Protein 3GBZ (pdb70)

InterPro domains:
  IPR000719 Protein kinase domain [PF00069] (15-301)
  IPR000719 Protein kinase domain [PS50011] (15-301)
  IPR000719 Protein kinase domain [SM00220] (15-301)
  IPR008271 Serine/threonine-protein kinase, active site [PS00108] (132-144)
  IPR011009 Protein kinase-like domain superfamily [SSF56112] (10-303)
  IPR017441 Protein kinase, ATP binding site [PS00107] (21-44)
  IPR050108 Cyclin-dependent kinase [PTHR24056] (12-302)

B-factor: mean 31.77, std 9.49, range [15.9, 64.58]

Nearest PDB structures (foldseek):
  3gbz-assembly1_A  TM=1.004E+00  e=2.539E-56  Giardia lamblia ATCC 50803
  3gc0-assembly1_A  TM=9.975E-01  e=7.880E-52  Giardia lamblia ATCC 50803
  5ano-assembly1_A  TM=9.482E-01  e=3.988E-33  Homo sapiens
  1aq1-assembly1_A  TM=9.402E-01  e=3.466E-31  Homo sapiens
  3rak-assembly1_A  TM=9.341E-01  e=4.345E-31  Homo sapiens

Radius of gyration: 19.3 Å; Cα contacts (8 Å, |Δi|>4): 495; chains: 1; bounding box: 57×42×42 Å

Secondary structure (DSSP, 8-state):
-GGGEEEEEEEEE-SSSEEEEEEETTTTEEEEEEE------HHHHHHGGG---TTB--EEEEEEETTEEEEEEE--SEEHHHHHHH-TT--HHHHHHHHHHHHHHHHHHHHTT---S---GGGEEEE--PEEEE--TTHHHHH---TT--HHHHTT-----THHHHHHHHHHHHHHHHSS-SS--SSHHHHHHHHHHHH----TTTSTTGGGSTT--TT--------HHHHHGGGS-HHHHHHHHHHT-SSGGGSPPHHHHHTSGGGSSS-S--

Organism: Giardia intestinalis (strain ATCC 50803 / WB clone C6) (NCBI:txid184922)

Solvent-accessible surface area: 13041 Å² total; per-residue (Å²): 94,44,138,81,14,143,55,78,62,107,90,29,122,38,89,32,6,13,27,41,64,1,53,2,68,104,72,77,103,49,1,10,2,38,56,3,128,94,105,159,79,84,174,43,0,31,72,20,90,115,9,102,46,111,0,4,11,42,4,66,25,29,8,58,46,76,113,114,4,25,0,0,9,42,64,10,73,41,27,2,43,106,29,30,125,159,46,94,137,23,55,81,107,25,8,8,0,0,0,38,1,0,0,31,0,0,36,30,0,26,77,137,90,14,29,2,56,34,1,52,14,63,12,0,35,3,22,174,92,28,25,0,22,0,3,18,10,6,0,22,182,27,41,87,88,45,88,19,43,0,0,5,19,5,0,26,23,98,135,60,28,58,11,0,1,2,0,3,0,0,2,0,0,0,35,3,14,50,98,67,22,14,1,53,6,128,52,92,76,32,0,2,63,61,0,0,75,10,42,5,32,3,73,68,116,74,11,82,40,0,64,87,35,98,77,42,103,96,96,7,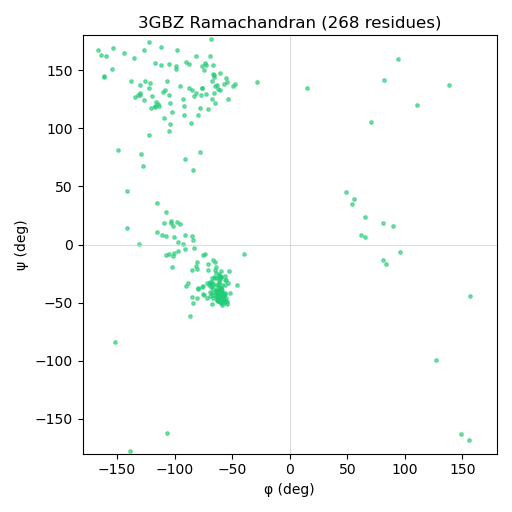58,158,55,231,22,71,70,9,153,178,35,2,21,109,72,14,81,126,54,0,27,82,0,0,64,25,0,4,63,21,6,20,128,90,13,28,49,2,117,77,0,30,112,18,71,4,17,73,94,134,55,19,44,91

Structure (mmCIF, N/CA/C/O backbone):
data_3GBZ
#
_entry.id   3GBZ
#
_cell.length_a   52.720
_cell.length_b   73.050
_cell.length_c   75.010
_cell.angle_alpha   90.00
_cell.angle_beta   90.00
_cell.angle_gamma   90.00
#
_symmetry.space_group_name_H-M   'P 21 21 21'
#
loop_
_entity.id
_entity.type
_entity.pdbx_description
1 polymer 'Kinase, CMGC CDK'
2 water water
#
loop_
_atom_site.group_PDB
_atom_site.id
_atom_site.type_symbol
_atom_site.label_atom_id
_atom_site.label_alt_id
_atom_site.label_comp_id
_atom_site.label_asym_id
_atom_site.label_entity_id
_atom_site.label_seq_id
_atom_site.pdbx_PDB_ins_code
_atom_site.Cartn_x
_atom_site.Cartn_y
_atom_site.Cartn_z
_atom_site.occupancy
_atom_site.B_iso_or_equiv
_atom_site.auth_seq_id
_atom_site.auth_comp_id
_atom_site.auth_asym_id
_atom_site.auth_atom_id
_atom_site.pdbx_PDB_model_num
ATOM 1 N N . SER A 1 32 ? 13.611 -10.549 -12.058 1.00 57.40 11 SER A N 1
ATOM 2 C CA . SER A 1 32 ? 14.495 -9.628 -12.838 1.00 57.25 11 SER A CA 1
ATOM 3 C C . SER A 1 32 ? 15.149 -8.516 -11.996 1.00 57.39 11 SER A C 1
ATOM 4 O O . SER A 1 32 ? 16.214 -8.006 -12.388 1.00 58.41 11 SER A O 1
ATOM 7 N N . ILE A 1 33 ? 14.565 -8.187 -10.833 1.00 56.69 12 ILE A N 1
ATOM 8 C CA . ILE A 1 33 ? 14.588 -6.802 -10.261 1.00 56.00 12 ILE A CA 1
ATOM 9 C C . ILE A 1 33 ? 15.886 -5.932 -10.367 1.00 54.92 12 ILE A C 1
ATOM 10 O O . ILE A 1 33 ? 15.842 -4.728 -10.090 1.00 54.30 12 ILE A O 1
ATOM 15 N N . ASP A 1 34 ? 16.998 -6.528 -10.823 1.00 53.50 13 ASP A N 1
ATOM 16 C CA . ASP A 1 34 ? 18.281 -5.827 -11.089 1.00 51.76 13 ASP A CA 1
ATOM 17 C C . ASP A 1 34 ? 18.333 -5.149 -12.495 1.00 49.85 13 ASP A C 1
ATOM 18 O O . ASP A 1 34 ? 19.351 -4.580 -12.948 1.00 49.88 13 ASP A O 1
ATOM 23 N N . ARG A 1 35 ? 17.196 -5.235 -13.175 1.00 46.82 14 ARG A N 1
ATOM 24 C CA . ARG A 1 35 ? 16.878 -4.493 -14.379 1.00 43.34 14 ARG A CA 1
ATOM 25 C C . ARG A 1 35 ? 16.423 -3.055 -14.072 1.00 40.67 14 ARG A C 1
ATOM 26 O O . ARG A 1 35 ? 16.370 -2.187 -14.968 1.00 40.07 14 ARG A O 1
ATOM 34 N N . TYR A 1 36 ? 16.092 -2.804 -12.803 1.00 37.38 15 TYR A N 1
ATOM 35 C CA . TYR A 1 36 ? 15.554 -1.525 -12.379 1.00 35.43 15 TYR A CA 1
ATOM 36 C C . TYR A 1 36 ? 16.560 -0.738 -11.549 1.00 34.32 15 TYR A C 1
ATOM 37 O O . TYR A 1 36 ? 17.107 -1.246 -10.601 1.00 34.97 15 TYR A O 1
ATOM 46 N N A ARG A 1 37 ? 16.793 0.500 -11.962 0.50 33.56 16 ARG A N 1
ATOM 47 N N B ARG A 1 37 ? 16.771 0.510 -11.897 0.50 33.52 16 ARG A N 1
ATOM 48 C CA A ARG A 1 37 ? 17.764 1.402 -11.348 0.50 33.38 16 ARG A CA 1
ATOM 49 C CA B ARG A 1 37 ? 17.746 1.318 -11.202 0.50 33.35 16 ARG A CA 1
ATOM 50 C C A ARG A 1 37 ? 17.081 2.635 -10.805 0.50 32.85 16 ARG A C 1
ATOM 51 C C B ARG A 1 37 ? 17.127 2.667 -10.882 0.50 32.81 16 ARG A C 1
ATOM 52 O O A ARG A 1 37 ? 15.873 2.837 -11.005 0.50 31.95 16 ARG A O 1
ATOM 53 O O B ARG A 1 37 ? 15.984 2.953 -11.272 0.50 31.97 16 ARG A O 1
ATOM 68 N N . ARG A 1 38 ? 17.875 3.473 -10.138 1.00 32.28 17 ARG A N 1
ATOM 69 C CA . ARG A 1 38 ? 17.441 4.739 -9.658 1.00 31.33 17 ARG A CA 1
ATOM 70 C C . ARG A 1 38 ? 16.106 4.581 -8.899 1.00 32.06 17 ARG A C 1
ATOM 71 O O . ARG A 1 38 ? 15.178 5.381 -9.085 1.00 31.73 17 ARG A O 1
ATOM 73 N N . ILE A 1 39 ? 16.045 3.545 -8.057 1.00 31.65 18 ILE A N 1
ATOM 74 C CA . ILE A 1 39 ? 14.821 3.175 -7.360 1.00 32.02 18 ILE A CA 1
ATOM 75 C C . ILE A 1 39 ? 14.679 4.167 -6.209 1.00 33.31 18 ILE A C 1
ATOM 76 O O . ILE A 1 39 ? 15.590 4.293 -5.374 1.00 33.21 18 ILE A O 1
ATOM 81 N N . THR A 1 40 ? 13.595 4.925 -6.270 1.00 33.65 19 THR A N 1
ATOM 82 C CA . THR A 1 40 ? 13.338 6.073 -5.409 1.00 35.93 19 THR A CA 1
ATOM 83 C C . THR A 1 40 ? 12.040 5.795 -4.658 1.00 36.10 19 THR A C 1
ATOM 84 O O . THR A 1 40 ? 10.988 5.648 -5.288 1.00 34.02 19 THR A O 1
ATOM 88 N N . LYS A 1 41 ? 12.102 5.700 -3.328 1.00 37.51 20 LYS A N 1
ATOM 89 C CA . LYS A 1 41 ? 10.894 5.470 -2.539 1.00 38.63 20 LYS A CA 1
ATOM 90 C C . LYS A 1 41 ? 10.005 6.684 -2.677 1.00 39.42 20 LYS A C 1
ATOM 91 O O . LYS A 1 41 ? 10.470 7.809 -2.567 1.00 40.54 20 LYS A O 1
ATOM 97 N N . LEU A 1 42 ? 8.734 6.458 -2.984 1.00 40.01 21 LEU A N 1
ATOM 98 C CA . LEU A 1 42 ? 7.746 7.527 -3.095 1.00 41.15 21 LEU A CA 1
ATOM 99 C C . LEU A 1 42 ? 6.854 7.582 -1.858 1.00 42.24 21 LEU A C 1
ATOM 100 O O . LEU A 1 42 ? 6.208 8.602 -1.608 1.00 43.40 21 LEU A O 1
ATOM 105 N N . GLY A 1 43 ? 6.817 6.496 -1.096 1.00 42.67 22 GLY A N 1
ATOM 106 C CA . GLY A 1 43 ? 5.985 6.408 0.093 1.00 43.86 22 GLY A CA 1
ATOM 107 C C . GLY A 1 43 ? 5.493 4.995 0.358 1.00 44.70 22 GLY A C 1
ATOM 108 O O . GLY A 1 43 ? 6.044 4.008 -0.138 1.00 44.23 22 GLY A O 1
ATOM 109 N N . GLU A 1 44 ? 4.467 4.908 1.189 1.00 45.33 23 GLU A N 1
ATOM 110 C CA . GLU A 1 44 ? 3.864 3.644 1.540 1.00 46.03 23 GLU A CA 1
ATOM 111 C C . GLU A 1 44 ? 2.523 3.685 0.865 1.00 44.49 23 GLU A C 1
ATOM 112 O O . GLU A 1 44 ? 1.846 4.680 0.965 1.00 45.55 23 GLU A O 1
ATOM 118 N N . GLY A 1 45 ? 2.155 2.630 0.142 1.00 42.85 24 GLY A N 1
ATOM 119 C CA . GLY A 1 45 ? 0.831 2.533 -0.473 1.00 41.51 24 GLY A CA 1
ATOM 120 C C . GLY A 1 45 ? -0.007 1.524 0.281 1.00 40.20 24 GLY A C 1
ATOM 121 O O . GLY A 1 45 ? 0.351 1.124 1.396 1.00 39.07 24 GLY A O 1
ATOM 122 N N . THR A 1 46 ? -1.072 1.052 -0.355 1.00 39.25 25 THR A N 1
ATOM 123 C CA . THR A 1 46 ? -1.986 0.119 0.283 1.00 38.90 25 THR A CA 1
ATOM 124 C C . THR A 1 46 ? -1.300 -1.130 0.776 1.00 37.18 25 THR A C 1
ATOM 125 O O . THR A 1 46 ? -1.565 -1.581 1.881 1.00 37.11 25 THR A O 1
ATOM 129 N N . TYR A 1 47 ? -0.424 -1.694 -0.051 1.00 34.57 26 TYR A N 1
ATOM 130 C CA . TYR A 1 47 ? 0.120 -3.032 0.188 1.00 33.98 26 TYR A CA 1
ATOM 131 C C . TYR A 1 47 ? 1.560 -3.020 0.701 1.00 31.20 26 TYR A C 1
ATOM 132 O O . TYR A 1 47 ? 2.070 -4.035 1.103 1.00 30.78 26 TYR A O 1
ATOM 141 N N . GLY A 1 48 ? 2.178 -1.870 0.700 1.00 29.40 27 GLY A N 1
ATOM 142 C CA . GLY A 1 48 ? 3.586 -1.775 1.014 1.00 29.03 27 GLY A CA 1
ATOM 143 C C . GLY A 1 48 ? 4.185 -0.555 0.410 1.00 28.80 27 GLY A C 1
ATOM 144 O O . GLY A 1 48 ? 3.485 0.327 -0.056 1.00 27.89 27 GLY A O 1
ATOM 145 N N . GLU A 1 49 ? 5.506 -0.499 0.427 1.00 28.39 28 GLU A N 1
ATOM 146 C CA . GLU A 1 49 ? 6.236 0.649 -0.082 1.00 29.15 28 GLU A CA 1
ATOM 147 C C . GLU A 1 49 ? 6.051 0.778 -1.571 1.00 27.70 28 GLU A C 1
ATOM 148 O O . GLU A 1 49 ? 5.922 -0.230 -2.266 1.00 27.09 28 GLU A O 1
ATOM 154 N N . VAL A 1 50 ? 6.043 2.005 -2.047 1.00 27.08 29 VAL A N 1
ATOM 155 C CA . VAL A 1 50 ? 5.915 2.279 -3.459 1.00 28.23 29 VAL A CA 1
ATOM 156 C C . VAL A 1 50 ? 7.132 3.074 -3.907 1.00 27.65 29 VAL A C 1
ATOM 157 O O . VAL A 1 50 ? 7.587 3.977 -3.185 1.00 30.10 29 VAL A O 1
ATOM 161 N N . TYR A 1 51 ? 7.646 2.733 -5.088 1.00 27.42 30 TYR A N 1
ATOM 162 C CA . TYR A 1 51 ? 8.840 3.351 -5.644 1.00 26.93 30 TYR A CA 1
ATOM 163 C C . TYR A 1 51 ? 8.636 3.687 -7.094 1.00 27.91 30 TYR A C 1
ATOM 164 O O . TYR A 1 51 ? 7.735 3.157 -7.747 1.00 25.72 30 TYR A O 1
ATOM 173 N N . LYS A 1 52 ? 9.461 4.596 -7.599 1.00 28.51 31 LYS A N 1
ATOM 174 C CA . LYS A 1 52 ? 9.650 4.719 -9.020 1.00 28.55 31 LYS A CA 1
ATOM 175 C C . LYS A 1 52 ? 11.067 4.284 -9.339 1.00 27.75 31 LYS A C 1
ATOM 176 O O . LYS A 1 52 ? 11.933 4.316 -8.492 1.00 26.86 31 LYS A O 1
ATOM 182 N N . ALA A 1 53 ? 11.279 3.838 -10.565 1.00 26.71 32 ALA A N 1
ATOM 183 C CA . ALA A 1 53 ? 12.562 3.328 -10.962 1.00 26.80 32 ALA A CA 1
ATOM 184 C C . ALA A 1 53 ? 12.667 3.533 -12.444 1.00 28.55 32 ALA A C 1
ATOM 185 O O . ALA A 1 53 ? 11.673 3.911 -13.121 1.00 27.45 32 ALA A O 1
ATOM 187 N N . ILE A 1 54 ? 13.882 3.327 -12.940 1.00 30.63 33 ILE A N 1
ATOM 188 C CA . ILE A 1 54 ? 14.142 3.362 -14.362 1.00 32.81 33 ILE A CA 1
ATOM 189 C C . ILE A 1 54 ? 14.304 1.919 -14.805 1.00 33.16 33 ILE A C 1
ATOM 190 O O . ILE A 1 54 ? 15.048 1.149 -14.189 1.00 32.51 33 ILE A O 1
ATOM 195 N N . ASP A 1 55 ? 13.564 1.545 -15.843 1.00 34.54 34 ASP A N 1
ATOM 196 C CA . ASP A 1 55 ? 13.670 0.239 -16.449 1.00 37.16 34 ASP A CA 1
ATOM 197 C C . ASP A 1 55 ? 14.803 0.391 -17.455 1.00 39.58 34 ASP A C 1
ATOM 198 O O . ASP A 1 55 ? 14.607 0.995 -18.510 1.00 40.34 34 ASP A O 1
ATOM 203 N N . THR A 1 56 ? 15.977 -0.137 -17.139 1.00 41.39 35 THR A N 1
ATOM 204 C CA . THR A 1 56 ? 17.148 0.093 -18.001 1.00 43.42 35 THR A CA 1
ATOM 205 C C . THR A 1 56 ? 17.045 -0.561 -19.390 1.00 44.90 35 THR A C 1
ATOM 206 O O . THR A 1 56 ? 17.822 -0.236 -20.292 1.00 45.48 35 THR A O 1
ATOM 210 N N . VAL A 1 57 ? 16.084 -1.460 -19.563 1.00 45.81 36 VAL A N 1
ATOM 211 C CA . VAL A 1 57 ? 15.899 -2.157 -20.818 1.00 46.99 36 VAL A CA 1
ATOM 212 C C . VAL A 1 57 ? 15.157 -1.270 -21.823 1.00 47.80 36 VAL A C 1
ATOM 213 O O . VAL A 1 57 ? 15.455 -1.285 -23.031 1.00 48.15 36 VAL A O 1
ATOM 217 N N . THR A 1 58 ? 14.190 -0.503 -21.321 1.00 48.23 37 THR A N 1
ATOM 218 C CA . THR A 1 58 ? 13.408 0.421 -22.128 1.00 48.18 37 THR A CA 1
ATOM 219 C C . THR A 1 58 ? 13.798 1.871 -21.830 1.00 47.94 37 THR A C 1
ATOM 220 O O . THR A 1 58 ? 13.366 2.774 -22.530 1.00 49.39 37 THR A O 1
ATOM 224 N N . ASN A 1 59 ? 14.612 2.094 -20.793 1.00 46.81 38 ASN A N 1
ATOM 225 C CA . ASN A 1 59 ? 14.935 3.440 -20.274 1.00 45.73 38 ASN A CA 1
ATOM 226 C C . ASN A 1 59 ? 13.750 4.247 -19.730 1.00 44.58 38 ASN A C 1
ATOM 227 O O . ASN A 1 59 ? 13.891 5.432 -19.382 1.00 45.62 38 ASN A O 1
ATOM 229 N N . GLU A 1 60 ? 12.596 3.612 -19.616 1.00 42.05 39 GLU A N 1
ATOM 230 C CA . GLU A 1 60 ? 11.384 4.283 -19.122 1.00 40.88 39 GLU A CA 1
ATOM 231 C C . GLU A 1 60 ? 11.248 4.242 -17.598 1.00 37.58 39 GLU A C 1
ATOM 232 O O . GLU A 1 60 ? 11.751 3.346 -16.937 1.00 36.32 39 GLU A O 1
ATOM 238 N N . THR A 1 61 ? 10.525 5.203 -17.068 1.00 34.76 40 THR A N 1
ATOM 239 C CA . THR A 1 61 ? 10.199 5.194 -15.658 1.00 33.75 40 THR A CA 1
ATOM 240 C C . THR A 1 61 ? 9.105 4.193 -15.419 1.00 31.25 40 THR A C 1
ATOM 241 O O . THR A 1 61 ? 8.128 4.142 -16.174 1.00 30.37 40 THR A O 1
ATOM 245 N N . VAL A 1 62 ? 9.272 3.387 -14.376 1.00 28.75 41 VAL A N 1
ATOM 246 C CA . VAL A 1 62 ? 8.246 2.447 -13.941 1.00 27.23 41 VAL A CA 1
ATOM 247 C C . VAL A 1 62 ? 7.954 2.665 -12.475 1.00 26.35 41 VAL A C 1
ATOM 248 O O . VAL A 1 62 ? 8.733 3.336 -11.795 1.00 24.19 41 VAL A O 1
ATOM 252 N N . ALA A 1 63 ? 6.860 2.067 -11.992 1.00 24.57 42 ALA A N 1
ATOM 253 C CA . ALA A 1 63 ? 6.520 2.104 -10.578 1.00 24.71 42 ALA A CA 1
ATOM 254 C C . ALA A 1 63 ? 6.800 0.726 -10.022 1.00 23.26 42 ALA A C 1
ATOM 255 O O . ALA A 1 63 ? 6.559 -0.243 -10.686 1.00 24.26 42 ALA A O 1
ATOM 257 N N . ILE A 1 64 ? 7.327 0.641 -8.822 1.00 22.97 43 ILE A N 1
ATOM 258 C CA . ILE A 1 64 ? 7.505 -0.623 -8.178 1.00 22.13 43 ILE A CA 1
ATOM 259 C C . ILE A 1 64 ? 6.716 -0.630 -6.901 1.00 23.29 43 ILE A C 1
ATOM 260 O O . ILE A 1 64 ? 6.817 0.294 -6.103 1.00 23.30 43 ILE A O 1
ATOM 265 N N . LYS A 1 65 ? 5.890 -1.655 -6.723 1.00 23.05 44 LYS A N 1
ATOM 266 C CA . LYS A 1 65 ? 5.139 -1.776 -5.491 1.00 25.57 44 LYS A CA 1
ATOM 267 C C . LYS A 1 65 ? 5.604 -3.012 -4.752 1.00 26.17 44 LYS A C 1
ATOM 268 O O . LYS A 1 65 ? 5.576 -4.114 -5.286 1.00 25.84 44 LYS A O 1
ATOM 274 N N . ARG A 1 66 ? 6.084 -2.831 -3.531 1.00 27.09 45 ARG A N 1
ATOM 275 C CA . ARG A 1 66 ? 6.361 -3.984 -2.706 1.00 29.40 45 ARG A CA 1
ATOM 276 C C . ARG A 1 66 ? 5.025 -4.395 -2.094 1.00 28.97 45 ARG A C 1
ATOM 277 O O . ARG A 1 66 ? 4.274 -3.533 -1.588 1.00 30.33 45 ARG A O 1
ATOM 285 N N . ILE A 1 67 ? 4.713 -5.681 -2.207 1.00 29.74 46 ILE A N 1
ATOM 286 C CA . ILE A 1 67 ? 3.472 -6.240 -1.663 1.00 31.45 46 ILE A CA 1
ATOM 287 C C . ILE A 1 67 ? 3.826 -7.000 -0.383 1.00 33.37 46 ILE A C 1
ATOM 288 O O . ILE A 1 67 ? 4.375 -8.082 -0.464 1.00 32.17 46 ILE A O 1
ATOM 293 N N . ARG A 1 68 ? 3.531 -6.404 0.771 1.00 36.67 47 ARG A N 1
ATOM 294 C CA . ARG A 1 68 ? 3.706 -7.069 2.055 1.00 40.79 47 ARG A CA 1
ATOM 295 C C . ARG A 1 68 ? 2.688 -8.220 2.137 1.00 42.85 47 ARG A C 1
ATOM 296 O O . ARG A 1 68 ? 1.506 -7.967 1.961 1.00 43.63 47 ARG A O 1
ATOM 304 N N . LEU A 1 69 ? 3.134 -9.453 2.385 1.00 45.61 48 LEU A N 1
ATOM 305 C CA . LEU A 1 69 ? 2.210 -10.596 2.577 1.00 47.90 48 LEU A CA 1
ATOM 306 C C . LEU A 1 69 ? 2.395 -11.304 3.931 1.00 49.66 48 LEU A C 1
ATOM 307 O O . LEU A 1 69 ? 3.314 -10.997 4.691 1.00 49.29 48 LEU A O 1
ATOM 312 N N . GLU A 1 70 ? 1.507 -12.263 4.191 1.00 51.65 49 GLU A N 1
ATOM 313 C CA . GLU A 1 70 ? 1.635 -13.277 5.265 1.00 53.16 49 GLU A CA 1
ATOM 314 C C . GLU A 1 70 ? 0.254 -13.392 5.889 1.00 54.43 49 GLU A C 1
ATOM 315 O O . GLU A 1 70 ? -0.407 -12.372 6.104 1.00 55.88 49 GLU A O 1
ATOM 317 N N . HIS A 1 71 ? -0.180 -14.620 6.174 1.00 55.54 50 HIS A N 1
ATOM 318 C CA . HIS A 1 71 ? -1.579 -14.875 6.542 1.00 55.61 50 HIS A CA 1
ATOM 319 C C . HIS A 1 71 ? -1.738 -16.094 7.450 1.00 56.21 50 HIS A C 1
ATOM 320 O O . HIS A 1 71 ? -2.716 -16.866 7.334 1.00 57.63 50 HIS A O 1
ATOM 322 N N . ALA A 1 80 ? -0.970 -17.031 -5.452 1.00 47.91 59 ALA A N 1
ATOM 323 C CA . ALA A 1 80 ? -0.800 -15.580 -5.348 1.00 48.02 59 ALA A CA 1
ATOM 324 C C . ALA A 1 80 ? -0.075 -14.997 -6.555 1.00 48.00 59 ALA A C 1
ATOM 325 O O . ALA A 1 80 ? -0.478 -13.951 -7.094 1.00 48.70 59 ALA A O 1
ATOM 327 N N . ILE A 1 81 ? 1.000 -15.658 -6.978 1.00 46.93 60 ILE A N 1
ATOM 328 C CA . ILE A 1 81 ? 1.841 -15.112 -8.029 1.00 46.01 60 ILE A CA 1
ATOM 329 C C . ILE A 1 81 ? 1.186 -15.376 -9.380 1.00 44.96 60 ILE A C 1
ATOM 330 O O . ILE A 1 81 ? 1.187 -14.514 -10.278 1.00 43.39 60 ILE A O 1
ATOM 335 N N . ARG A 1 82 ? 0.582 -16.554 -9.502 1.00 43.80 61 ARG A N 1
ATOM 336 C CA . ARG A 1 82 ? -0.200 -16.875 -10.679 1.00 43.14 61 ARG A CA 1
ATOM 337 C C . ARG A 1 82 ? -1.313 -15.834 -10.785 1.00 41.66 61 ARG A C 1
ATOM 338 O O . ARG A 1 82 ? -1.463 -15.220 -11.819 1.00 41.36 61 ARG A O 1
ATOM 346 N N . GLU A 1 83 ? -2.065 -15.649 -9.709 1.00 40.31 62 GLU A N 1
ATOM 347 C CA . GLU A 1 83 ? -3.221 -14.743 -9.702 1.00 39.60 62 GLU A CA 1
ATOM 348 C C . GLU A 1 83 ? -2.863 -13.306 -10.099 1.00 38.71 62 GLU A C 1
ATOM 349 O O . GLU A 1 83 ? -3.532 -12.695 -10.929 1.00 38.09 62 GLU A O 1
ATOM 351 N N . VAL A 1 84 ? -1.817 -12.759 -9.493 1.00 38.17 63 VAL A N 1
ATOM 352 C CA . VAL A 1 84 ? -1.447 -11.392 -9.797 1.00 36.74 63 VAL A CA 1
ATOM 353 C C . VAL A 1 84 ? -0.904 -11.400 -11.210 1.00 36.12 63 VAL A C 1
ATOM 354 O O . VAL A 1 84 ? -1.152 -10.480 -11.943 1.00 34.32 63 VAL A O 1
ATOM 358 N N . SER A 1 85 ? -0.218 -12.473 -11.622 1.00 35.35 64 SER A N 1
ATOM 359 C CA . SER A 1 85 ? 0.378 -12.495 -12.959 1.00 34.90 64 SER A CA 1
ATOM 360 C C . SER A 1 85 ? -0.697 -12.459 -14.051 1.00 33.67 64 SER A C 1
ATOM 361 O O . SER A 1 85 ? -0.442 -11.940 -15.131 1.00 32.94 64 SER A O 1
ATOM 364 N N . LEU A 1 86 ? -1.888 -12.995 -13.765 1.00 32.94 65 LEU A N 1
ATOM 365 C CA . LEU A 1 86 ? -3.016 -12.925 -14.714 1.00 33.33 65 LEU A CA 1
ATOM 366 C C . LEU A 1 86 ? -3.378 -11.463 -15.023 1.00 33.10 65 LEU A C 1
ATOM 367 O O . LEU A 1 86 ? -3.891 -11.169 -16.099 1.00 32.09 65 LEU A O 1
ATOM 372 N N . LEU A 1 87 ? -3.117 -10.565 -14.065 1.00 30.99 66 LEU A N 1
ATOM 373 C CA . LEU A 1 87 ? -3.425 -9.150 -14.259 1.00 30.51 66 LEU A CA 1
ATOM 374 C C . LEU A 1 87 ? -2.589 -8.516 -15.369 1.00 30.45 66 LEU A C 1
ATOM 375 O O . LEU A 1 87 ? -2.915 -7.431 -15.878 1.00 29.34 66 LEU A O 1
ATOM 380 N N . LYS A 1 88 ? -1.516 -9.199 -15.772 1.00 31.15 67 LYS A N 1
ATOM 381 C CA . LYS A 1 88 ? -0.708 -8.722 -16.891 1.00 31.23 67 LYS A CA 1
ATOM 382 C C . LYS A 1 88 ? -1.510 -8.650 -18.185 1.00 30.25 67 LYS A C 1
ATOM 383 O O . LYS A 1 88 ? -1.183 -7.893 -19.077 1.00 28.43 67 LYS A O 1
ATOM 389 N N . GLU A 1 89 ? -2.564 -9.460 -18.267 1.00 31.01 68 GLU A N 1
ATOM 390 C CA . GLU A 1 89 ? -3.428 -9.475 -19.429 1.00 31.38 68 GLU A CA 1
ATOM 391 C C . GLU A 1 89 ? -4.290 -8.211 -19.528 1.00 29.70 68 GLU A C 1
ATOM 392 O O . GLU A 1 89 ? -4.874 -7.922 -20.563 1.00 29.04 68 GLU A O 1
ATOM 398 N N . LEU A 1 90 ? -4.408 -7.479 -18.440 1.00 27.43 69 LEU A N 1
ATOM 399 C CA . LEU A 1 90 ? -5.249 -6.272 -18.437 1.00 26.99 69 LEU A CA 1
ATOM 400 C C . LEU A 1 90 ? -4.472 -5.161 -19.123 1.00 25.74 69 LEU A C 1
ATOM 401 O O . LEU A 1 90 ? -3.802 -4.341 -18.478 1.00 26.40 69 LEU A O 1
ATOM 406 N N . GLN A 1 91 ? -4.483 -5.207 -20.446 1.00 24.76 70 GLN A N 1
ATOM 407 C CA . GLN A 1 91 ? -3.769 -4.224 -21.270 1.00 25.56 70 GLN A CA 1
ATOM 408 C C . GLN A 1 91 ? -4.757 -3.325 -21.955 1.00 23.54 70 GLN A C 1
ATOM 409 O O . GLN A 1 91 ? -5.440 -3.709 -22.909 1.00 23.45 70 GLN A O 1
ATOM 415 N N . HIS A 1 92 ? -4.793 -2.090 -21.501 1.00 22.21 71 HIS A N 1
ATOM 416 C CA . HIS A 1 92 ? -5.775 -1.139 -21.948 1.00 21.53 71 HIS A CA 1
ATOM 417 C C . HIS A 1 92 ? -5.234 0.242 -21.600 1.00 23.33 71 HIS A C 1
ATOM 418 O O . HIS A 1 92 ? -4.611 0.443 -20.536 1.00 20.94 71 HIS A O 1
ATOM 425 N N . ARG A 1 93 ? -5.513 1.187 -22.484 1.00 23.62 72 ARG A N 1
ATOM 426 C CA . ARG A 1 93 ? -4.974 2.539 -22.345 1.00 24.46 72 ARG A CA 1
ATOM 427 C C . ARG A 1 93 ? -5.404 3.237 -21.039 1.00 23.11 72 ARG A C 1
ATOM 428 O O . ARG A 1 93 ? -4.700 4.087 -20.534 1.00 23.39 72 ARG A O 1
ATOM 436 N N . ASN A 1 94 ? -6.548 2.860 -20.508 1.00 22.63 73 ASN A N 1
ATOM 437 C CA . ASN A 1 94 ? -7.014 3.412 -19.226 1.00 21.58 73 ASN A CA 1
ATOM 438 C C . ASN A 1 94 ? -6.737 2.544 -18.023 1.00 20.06 73 ASN A C 1
ATOM 439 O O . ASN A 1 94 ? -7.342 2.739 -16.975 1.00 20.34 73 ASN A O 1
ATOM 444 N N . ILE A 1 95 ? -5.802 1.609 -18.135 1.00 20.39 74 ILE A N 1
ATOM 445 C CA . ILE A 1 95 ? -5.471 0.724 -17.003 1.00 20.22 74 ILE A CA 1
ATOM 446 C C . ILE A 1 95 ? -3.952 0.787 -16.871 1.00 21.37 74 ILE A C 1
ATOM 447 O O . ILE A 1 95 ? -3.230 0.610 -17.856 1.00 21.50 74 ILE A O 1
ATOM 452 N N . ILE A 1 96 ? -3.457 1.016 -15.659 1.00 20.93 75 ILE A N 1
ATOM 453 C CA . ILE A 1 96 ? -2.033 0.963 -15.404 1.00 20.31 75 ILE A CA 1
ATOM 454 C C . ILE A 1 96 ? -1.566 -0.487 -15.641 1.00 21.89 75 ILE A C 1
ATOM 455 O O . ILE A 1 96 ? -2.048 -1.450 -15.019 1.00 21.02 75 ILE A O 1
ATOM 460 N N . GLU A 1 97 ? -0.616 -0.635 -16.560 1.00 22.32 76 GLU A N 1
ATOM 461 C CA . GLU A 1 97 ? -0.157 -1.933 -16.942 1.00 23.47 76 GLU A CA 1
ATOM 462 C C . GLU A 1 97 ? 0.677 -2.542 -15.862 1.00 24.36 76 GLU A C 1
ATOM 463 O O . GLU A 1 97 ? 1.601 -1.883 -15.390 1.00 23.87 76 GLU A O 1
ATOM 469 N N . LEU A 1 98 ? 0.349 -3.774 -15.486 1.00 24.63 77 LEU A N 1
ATOM 470 C CA . LEU A 1 98 ? 1.226 -4.620 -14.684 1.00 26.33 77 LEU A CA 1
ATOM 471 C C . LEU A 1 98 ? 2.262 -5.218 -15.632 1.00 27.39 77 LEU A C 1
ATOM 472 O O . LEU A 1 98 ? 1.943 -6.048 -16.493 1.00 28.14 77 LEU A O 1
ATOM 477 N N . LYS A 1 99 ? 3.507 -4.796 -15.473 1.00 28.26 78 LYS A N 1
ATOM 478 C CA . LYS A 1 99 ? 4.578 -5.190 -16.405 1.00 29.16 78 LYS A CA 1
ATOM 479 C C . LYS A 1 99 ? 5.270 -6.461 -15.980 1.00 30.27 78 LYS A C 1
ATOM 480 O O . LYS A 1 99 ? 5.674 -7.266 -16.815 1.00 30.49 78 LYS A O 1
ATOM 486 N N . SER A 1 100 ? 5.422 -6.659 -14.678 1.00 30.47 79 SER A N 1
ATOM 487 C CA . SER A 1 100 ? 6.211 -7.765 -14.193 1.00 30.80 79 SER A CA 1
ATOM 488 C C . SER A 1 100 ? 5.892 -8.084 -12.746 1.00 30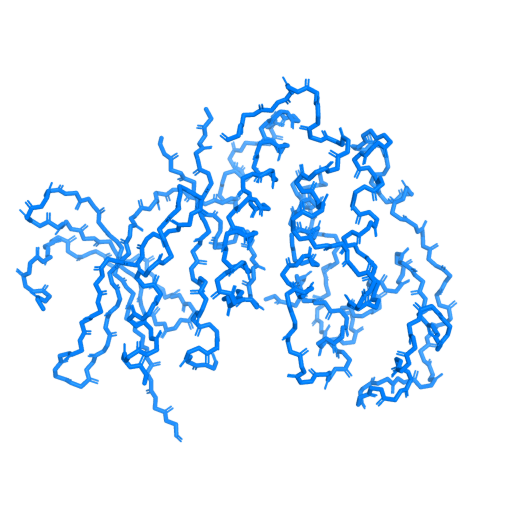.23 79 SER A C 1
ATOM 489 O O . SER A 1 100 ? 5.574 -7.196 -11.946 1.00 28.50 79 SER A O 1
ATOM 492 N N . VAL A 1 101 ? 5.944 -9.369 -12.417 1.00 29.61 80 VAL A N 1
ATOM 493 C CA . VAL A 1 101 ? 5.760 -9.832 -11.078 1.00 31.47 80 VAL A CA 1
ATOM 494 C C . VAL A 1 101 ? 7.104 -10.405 -10.671 1.00 32.70 80 VAL A C 1
ATOM 495 O O . VAL A 1 101 ? 7.594 -11.317 -11.308 1.00 32.96 80 VAL A O 1
ATOM 499 N N . ILE A 1 102 ? 7.713 -9.847 -9.645 1.00 34.06 81 ILE A N 1
ATOM 500 C CA . ILE A 1 102 ? 9.012 -10.329 -9.211 1.00 36.03 81 ILE A CA 1
ATOM 501 C C . ILE A 1 102 ? 8.867 -10.865 -7.811 1.00 37.31 81 ILE A C 1
ATOM 502 O O . ILE A 1 102 ? 8.501 -10.128 -6.905 1.00 35.61 81 ILE A O 1
ATOM 507 N N . HIS A 1 103 ? 9.157 -12.153 -7.652 1.00 40.07 82 HIS A N 1
ATOM 508 C CA . HIS A 1 103 ? 9.074 -12.821 -6.364 1.00 42.69 82 HIS A CA 1
ATOM 509 C C . HIS A 1 103 ? 10.454 -13.395 -6.084 1.00 44.94 82 HIS A C 1
ATOM 510 O O . HIS A 1 103 ? 10.771 -14.485 -6.539 1.00 46.40 82 HIS A O 1
ATOM 512 N N . HIS A 1 104 ? 11.269 -12.632 -5.359 1.00 47.64 83 HIS A N 1
ATOM 513 C CA . HIS A 1 104 ? 12.693 -12.959 -5.121 1.00 48.69 83 HIS A CA 1
ATOM 514 C C . HIS A 1 104 ? 13.025 -12.874 -3.628 1.00 49.59 83 HIS A C 1
ATOM 515 O O . HIS A 1 104 ? 12.576 -11.946 -2.942 1.00 49.85 83 HIS A O 1
ATOM 517 N N . ASN A 1 105 ? 13.792 -13.845 -3.121 1.00 50.01 84 ASN A N 1
ATOM 518 C CA . ASN A 1 105 ? 14.172 -13.874 -1.697 1.00 50.23 84 ASN A CA 1
ATOM 519 C C . ASN A 1 105 ? 12.966 -13.672 -0.745 1.00 49.80 84 ASN A C 1
ATOM 520 O O . ASN A 1 105 ? 13.018 -12.884 0.219 1.00 50.44 84 ASN A O 1
ATOM 522 N N . HIS A 1 106 ? 11.883 -14.377 -1.049 1.00 48.64 85 HIS A N 1
ATOM 523 C CA . HIS A 1 106 ? 10.647 -14.351 -0.254 1.00 47.84 85 HIS A CA 1
ATOM 524 C C . HIS A 1 106 ? 9.900 -12.988 -0.236 1.00 46.77 85 HIS A C 1
ATOM 525 O O . HIS A 1 106 ? 8.894 -12.855 0.497 1.00 47.80 85 HIS A O 1
ATOM 527 N N . ARG A 1 107 ? 10.366 -12.010 -1.036 1.00 44.23 86 ARG A N 1
ATOM 528 C CA . ARG A 1 107 ? 9.679 -10.724 -1.211 1.00 42.44 86 ARG A CA 1
ATOM 529 C C . ARG A 1 107 ? 8.973 -10.675 -2.572 1.00 39.73 86 ARG A C 1
ATOM 530 O O . ARG A 1 107 ? 9.347 -11.395 -3.524 1.00 40.28 86 ARG A O 1
ATOM 538 N N . LEU A 1 108 ? 7.938 -9.848 -2.639 1.00 35.81 87 LEU A N 1
ATOM 539 C CA . LEU A 1 108 ? 7.086 -9.747 -3.826 1.00 32.79 87 LEU A CA 1
ATOM 540 C C . LEU A 1 108 ? 7.018 -8.286 -4.260 1.00 30.74 87 LEU A C 1
ATOM 541 O O . LEU A 1 108 ? 6.624 -7.417 -3.479 1.00 28.78 87 LEU A O 1
ATOM 546 N N . HIS A 1 109 ? 7.385 -8.053 -5.511 1.00 28.40 88 HIS A N 1
ATOM 547 C CA . HIS A 1 109 ? 7.295 -6.731 -6.117 1.00 28.26 88 HIS A CA 1
ATOM 548 C C . HIS A 1 109 ? 6.510 -6.857 -7.378 1.00 26.64 88 HIS A C 1
ATOM 549 O O . HIS A 1 109 ? 6.625 -7.841 -8.089 1.00 25.17 88 HIS A O 1
ATOM 556 N N . LEU A 1 110 ? 5.675 -5.862 -7.599 1.00 25.78 89 LEU A N 1
ATOM 557 C CA . LEU A 1 110 ? 4.976 -5.662 -8.844 1.00 24.67 89 LEU A CA 1
ATOM 558 C C . LEU A 1 110 ? 5.559 -4.461 -9.559 1.00 24.30 89 LEU A C 1
ATOM 559 O O . LEU A 1 110 ? 5.799 -3.446 -8.947 1.00 25.29 89 LEU A O 1
ATOM 564 N N . ILE A 1 111 ? 5.849 -4.593 -10.851 1.00 22.70 90 ILE A N 1
ATOM 565 C CA . ILE A 1 111 ? 6.323 -3.493 -11.645 1.00 22.37 90 ILE A CA 1
ATOM 566 C C . ILE A 1 111 ? 5.185 -3.009 -12.524 1.00 23.06 90 ILE A C 1
ATOM 567 O O . ILE A 1 111 ? 4.635 -3.794 -13.306 1.00 22.87 90 ILE A O 1
ATOM 572 N N . PHE A 1 112 ? 4.837 -1.730 -12.375 1.00 22.71 91 PHE A N 1
ATOM 573 C CA . PHE A 1 112 ? 3.760 -1.140 -13.105 1.00 23.63 91 PHE A CA 1
ATOM 574 C C . PHE A 1 112 ? 4.276 -0.035 -13.984 1.00 24.55 91 PHE A C 1
ATOM 575 O O . PHE A 1 112 ? 5.278 0.639 -13.690 1.00 24.54 91 PHE A O 1
ATOM 583 N N . GLU A 1 113 ? 3.496 0.222 -15.018 1.00 25.40 92 GLU A N 1
ATOM 584 C CA . GLU A 1 113 ? 3.543 1.466 -15.700 1.00 25.96 92 GLU A CA 1
ATOM 585 C C . GLU A 1 113 ? 3.505 2.612 -14.712 1.00 27.15 92 GLU A C 1
ATOM 586 O O . GLU A 1 113 ? 2.727 2.632 -13.732 1.00 25.96 92 GLU A O 1
ATOM 592 N N . TYR A 1 114 ? 4.336 3.599 -14.993 1.00 27.35 93 TYR A N 1
ATOM 593 C CA . TYR A 1 114 ? 4.404 4.790 -14.161 1.00 29.14 93 TYR A CA 1
ATOM 594 C C . TYR A 1 114 ? 3.537 5.914 -14.688 1.00 30.67 93 TYR A C 1
ATOM 595 O O . TYR A 1 114 ? 3.555 6.204 -15.879 1.00 30.14 93 TYR A O 1
ATOM 604 N N . ALA A 1 115 ? 2.813 6.576 -13.790 1.00 31.77 94 ALA A N 1
ATOM 605 C CA . ALA A 1 115 ? 2.162 7.848 -14.113 1.00 33.86 94 ALA A CA 1
ATOM 606 C C . ALA A 1 115 ? 2.528 8.826 -13.012 1.00 35.46 94 ALA A C 1
ATOM 607 O O . ALA A 1 115 ? 2.436 8.487 -11.844 1.00 35.58 94 ALA A O 1
ATOM 609 N N . GLU A 1 116 ? 3.021 9.998 -13.400 1.00 37.63 95 GLU A N 1
ATOM 610 C CA . GLU A 1 116 ? 3.451 11.035 -12.453 1.00 38.69 95 GLU A CA 1
ATOM 611 C C . GLU A 1 116 ? 2.278 11.549 -11.607 1.00 38.78 95 GLU A C 1
ATOM 612 O O . GLU A 1 116 ? 2.332 11.621 -10.354 1.00 39.59 95 GLU A O 1
ATOM 614 N N . ASN A 1 117 ? 1.197 11.857 -12.296 1.00 36.75 96 ASN A N 1
ATOM 615 C CA . ASN A 1 117 ? 0.105 12.553 -11.645 1.00 35.48 96 ASN A CA 1
ATOM 616 C C . ASN A 1 117 ? -0.994 11.557 -11.211 1.00 33.78 96 ASN A C 1
ATOM 617 O O . ASN A 1 117 ? -0.958 10.396 -11.596 1.00 31.95 96 ASN A O 1
ATOM 622 N N . ASP A 1 118 ? -1.917 12.030 -10.374 1.00 32.64 97 ASP A N 1
ATOM 623 C CA . ASP A 1 118 ? -3.151 11.337 -10.010 1.00 31.49 97 ASP A CA 1
ATOM 624 C C . ASP A 1 118 ? -4.303 12.330 -9.843 1.00 28.73 97 ASP A C 1
ATOM 625 O O . ASP A 1 118 ? -4.066 13.542 -9.715 1.00 27.62 97 ASP A O 1
ATOM 630 N N . LEU A 1 119 ? -5.535 11.811 -9.814 1.00 26.59 98 LEU A N 1
ATOM 631 C CA . LEU A 1 119 ? -6.706 12.636 -9.912 1.00 25.34 98 LEU A CA 1
ATOM 632 C C . LEU A 1 119 ? -6.867 13.651 -8.750 1.00 25.89 98 LEU A C 1
ATOM 633 O O . LEU A 1 119 ? -7.246 14.808 -8.974 1.00 24.65 98 LEU A O 1
ATOM 638 N N . LYS A 1 120 ? -6.619 13.185 -7.540 1.00 25.17 99 LYS A N 1
ATOM 639 C CA . LYS A 1 120 ? -6.667 14.020 -6.352 1.00 27.32 99 LYS A CA 1
ATOM 640 C C . LYS A 1 120 ? -5.701 15.211 -6.504 1.00 27.90 99 LYS A C 1
ATOM 641 O O . LYS A 1 120 ? -6.119 16.335 -6.374 1.00 27.87 99 LYS A O 1
ATOM 643 N N . LYS A 1 121 ? -4.455 14.945 -6.878 1.00 29.53 100 LYS A N 1
ATOM 644 C CA . LYS A 1 121 ? -3.415 15.966 -7.069 1.00 31.20 100 LYS A CA 1
ATOM 645 C C . LYS A 1 121 ? -3.821 16.933 -8.176 1.00 30.19 100 LYS A C 1
ATOM 646 O O . LYS A 1 121 ? -3.730 18.173 -8.035 1.00 28.43 100 LYS A O 1
ATOM 652 N N . TYR A 1 122 ? -4.286 16.357 -9.277 1.00 27.54 101 TYR A N 1
ATOM 653 C CA . TYR A 1 122 ? -4.812 17.114 -10.394 1.00 27.70 101 TYR A CA 1
ATOM 654 C C . TYR A 1 122 ? -5.949 18.068 -10.033 1.00 26.80 101 TYR A C 1
ATOM 655 O O . TYR A 1 122 ? -5.954 19.208 -10.520 1.00 27.80 101 TYR A O 1
ATOM 664 N N . MET A 1 123 ? -6.928 17.594 -9.261 1.00 27.20 102 MET A N 1
ATOM 665 C CA . MET A 1 123 ? -8.097 18.386 -8.887 0.50 28.25 102 MET A CA 1
ATOM 666 C C . MET A 1 123 ? -7.675 19.509 -7.920 1.00 29.49 102 MET A C 1
ATOM 667 O O . MET A 1 123 ? -8.260 20.608 -7.917 1.00 29.53 102 MET A O 1
ATOM 676 N N . ASP A 1 124 ? -6.678 19.207 -7.096 1.00 29.65 103 ASP A N 1
ATOM 677 C CA . ASP A 1 124 ? -6.115 20.184 -6.158 1.00 30.98 103 ASP A CA 1
ATOM 678 C C . ASP A 1 124 ? -5.383 21.316 -6.916 1.00 30.29 103 ASP A C 1
ATOM 679 O O . ASP A 1 124 ? -5.411 22.455 -6.521 1.00 30.55 103 ASP A O 1
ATOM 684 N N . LYS A 1 125 ? -4.641 20.956 -7.948 1.00 30.64 104 LYS A N 1
ATOM 685 C CA . LYS A 1 125 ? -3.863 21.894 -8.713 1.00 31.74 104 LYS A CA 1
ATOM 686 C C . LYS A 1 125 ? -4.694 22.651 -9.758 1.00 31.07 104 LYS A C 1
ATOM 687 O O . LYS A 1 125 ? -4.265 23.706 -10.222 1.00 30.24 104 LYS A O 1
ATOM 693 N N . ASN A 1 126 ? -5.870 22.124 -10.110 1.00 29.13 105 ASN A N 1
ATOM 694 C CA . ASN A 1 126 ? -6.702 22.665 -11.184 1.00 30.45 105 ASN A CA 1
ATOM 695 C C . ASN A 1 126 ? -8.111 22.933 -10.749 1.00 30.88 105 ASN A C 1
ATOM 696 O O . ASN A 1 126 ? -9.043 22.304 -11.224 1.00 31.71 105 ASN A O 1
ATOM 701 N N . PRO A 1 127 ? -8.289 23.916 -9.863 1.00 31.38 106 PRO A N 1
ATOM 702 C CA . PRO A 1 127 ? -9.615 24.259 -9.426 1.00 32.18 106 PRO A CA 1
ATOM 703 C C . PRO A 1 127 ? -10.547 24.608 -10.571 1.00 32.17 106 PRO A C 1
ATOM 704 O O . PRO A 1 127 ? -11.727 24.374 -10.449 1.00 32.92 106 PRO A O 1
ATOM 708 N N . ASP A 1 128 ? -10.024 25.161 -11.654 1.00 33.93 107 ASP A N 1
ATOM 709 C CA . ASP A 1 128 ? -10.873 25.643 -12.741 1.00 35.12 107 ASP A CA 1
ATOM 710 C C . ASP A 1 128 ? -11.041 24.608 -13.884 1.00 34.62 107 ASP A C 1
ATOM 711 O O . ASP A 1 128 ? -11.436 24.977 -14.991 1.00 35.08 107 ASP A O 1
ATOM 716 N N . VAL A 1 129 ? -10.737 23.346 -13.610 1.00 33.46 108 VAL A N 1
ATOM 717 C CA . VAL A 1 129 ? -10.814 22.279 -14.599 1.00 32.90 108 VAL A CA 1
ATOM 718 C C . VAL A 1 129 ? -12.156 22.309 -15.333 1.00 31.40 108 VAL A C 1
ATOM 719 O O . VAL A 1 129 ? -13.209 22.497 -14.729 1.00 30.67 108 VAL A O 1
ATOM 723 N N . SER A 1 130 ? -12.093 22.140 -16.644 1.00 30.72 109 SER A N 1
ATOM 724 C CA . SER A 1 130 ? -13.271 22.268 -17.470 1.00 29.85 109 SER A CA 1
ATOM 725 C C . SER A 1 130 ? -14.198 21.057 -17.298 1.00 30.36 109 SER A C 1
ATOM 726 O O . SER A 1 130 ? -13.787 19.920 -16.975 1.00 28.49 109 SER A O 1
ATOM 729 N N . MET A 1 131 ? -15.454 21.298 -17.592 1.00 30.09 110 MET A N 1
ATOM 730 C CA . MET A 1 131 ? -16.404 20.240 -17.585 1.00 31.28 110 MET A CA 1
ATOM 731 C C . MET A 1 131 ? -16.000 19.183 -18.628 1.00 29.74 110 MET A C 1
ATOM 732 O O . MET A 1 131 ? -16.187 17.992 -18.388 1.00 28.16 110 MET A O 1
ATOM 737 N N . ARG A 1 132 ? -15.396 19.601 -19.745 1.00 28.47 111 ARG A N 1
ATOM 738 C CA . ARG A 1 132 ? -14.956 18.635 -20.773 1.00 28.04 111 ARG A CA 1
ATOM 739 C C . ARG A 1 132 ? -13.902 17.662 -20.215 1.00 27.17 111 ARG A C 1
ATOM 740 O O . ARG A 1 132 ? -13.931 16.473 -20.519 1.00 27.48 111 ARG A O 1
ATOM 748 N N . VAL A 1 133 ? -12.945 18.187 -19.445 1.00 24.87 112 VAL A N 1
ATOM 749 C CA . VAL A 1 133 ? -11.925 17.378 -18.833 1.00 24.86 112 VAL A CA 1
ATOM 750 C C . VAL A 1 133 ? -12.549 16.401 -17.883 1.00 23.23 112 VAL A C 1
ATOM 751 O O . VAL A 1 133 ? -12.185 15.267 -17.957 1.00 24.88 112 VAL A O 1
ATOM 755 N N . ILE A 1 134 ? -13.466 16.842 -17.020 1.00 23.20 113 ILE A N 1
ATOM 756 C CA . ILE A 1 134 ? -14.157 15.994 -16.066 1.00 24.39 113 ILE A CA 1
ATOM 757 C C . ILE A 1 134 ? -14.887 14.853 -16.782 1.00 23.65 113 ILE A C 1
ATOM 758 O O . ILE A 1 134 ? -14.760 13.663 -16.417 1.00 22.50 113 ILE A O 1
ATOM 763 N N . LYS A 1 135 ? -15.596 15.213 -17.832 1.00 23.36 114 LYS A N 1
ATOM 764 C CA . LYS A 1 135 ? -16.348 14.238 -18.591 1.00 23.89 114 LYS A CA 1
ATOM 765 C C . LYS A 1 135 ? -15.451 13.253 -19.346 1.00 23.44 114 LYS A C 1
ATOM 766 O O . LYS A 1 135 ? -15.785 12.067 -19.433 1.00 23.22 114 LYS A O 1
ATOM 772 N N . SER A 1 136 ? -14.306 13.728 -19.840 1.00 23.46 115 SER A N 1
ATOM 773 C CA . SER A 1 136 ? -13.239 12.866 -20.397 1.00 22.90 115 SER A CA 1
ATOM 774 C C . SER A 1 136 ? -12.707 11.894 -19.366 1.00 22.05 115 SER A C 1
ATOM 775 O O . SER A 1 136 ? -12.622 10.692 -19.638 1.00 21.30 115 SER A O 1
ATOM 778 N N . PHE A 1 137 ? -12.365 12.409 -18.197 1.00 20.42 116 PHE A N 1
ATOM 779 C CA . PHE A 1 137 ? -11.866 11.532 -17.115 1.00 21.23 116 PHE A CA 1
ATOM 780 C C . PHE A 1 137 ? -12.892 10.478 -16.778 1.00 20.34 116 PHE A C 1
ATOM 781 O O . PHE A 1 137 ? -12.548 9.310 -16.609 1.00 20.45 116 PHE A O 1
ATOM 789 N N . LEU A 1 138 ? -14.140 10.871 -16.693 1.00 20.44 117 LEU A N 1
ATOM 790 C CA . LEU A 1 138 ? -15.226 9.945 -16.339 1.00 21.04 117 LEU A CA 1
ATOM 791 C C . LEU A 1 138 ? -15.354 8.864 -17.400 1.00 20.29 117 LEU A C 1
ATOM 792 O O . LEU A 1 138 ? -15.408 7.704 -17.107 1.00 19.72 117 LEU A O 1
ATOM 797 N N . TYR A 1 139 ? -15.379 9.269 -18.651 1.00 21.30 118 TYR A N 1
ATOM 798 C CA . TYR A 1 139 ? -15.488 8.267 -19.719 1.00 21.91 118 TYR A CA 1
ATOM 799 C C . TYR A 1 139 ? -14.347 7.255 -19.659 1.00 20.82 118 TYR A C 1
ATOM 800 O O . TYR A 1 139 ? -14.552 6.048 -19.736 1.00 20.79 118 TYR A O 1
ATOM 809 N N . GLN A 1 140 ? -13.144 7.788 -19.527 1.00 20.88 119 GLN A N 1
ATOM 810 C CA . GLN A 1 140 ? -11.940 7.001 -19.453 1.00 19.79 119 GLN A CA 1
ATOM 811 C C . GLN A 1 140 ? -11.961 6.046 -18.271 1.00 19.94 119 GLN A C 1
ATOM 812 O O . GLN A 1 140 ? -11.606 4.900 -18.404 1.00 18.76 119 GLN A O 1
ATOM 818 N N . LEU A 1 141 ? -12.452 6.514 -17.145 1.00 19.33 120 LEU A N 1
ATOM 819 C CA . LEU A 1 141 ? -12.597 5.677 -15.959 1.00 18.35 120 LEU A CA 1
ATOM 820 C C . LEU A 1 141 ? -13.561 4.525 -16.183 1.00 19.60 120 LEU A C 1
ATOM 821 O O . LEU A 1 141 ? -13.262 3.371 -15.892 1.00 19.51 120 LEU A O 1
ATOM 826 N N . ILE A 1 142 ? -14.724 4.833 -16.723 1.00 20.02 121 ILE A N 1
ATOM 827 C CA . ILE A 1 142 ? -15.704 3.823 -17.035 1.00 18.32 121 ILE A CA 1
ATOM 828 C C . ILE A 1 142 ? -15.154 2.879 -18.104 1.00 19.10 121 ILE A C 1
ATOM 829 O O . ILE A 1 142 ? -15.368 1.686 -18.047 1.00 17.68 121 ILE A O 1
ATOM 834 N N . ASN A 1 143 ? -14.458 3.423 -19.086 1.00 19.68 122 ASN A N 1
ATOM 835 C CA . ASN A 1 143 ? -13.910 2.594 -20.171 1.00 20.50 122 ASN A CA 1
ATOM 836 C C . ASN A 1 143 ? -12.913 1.593 -19.619 1.00 20.67 122 ASN A C 1
ATOM 837 O O . ASN A 1 143 ? -12.967 0.425 -19.908 1.00 21.27 122 ASN A O 1
ATOM 842 N N . GLY A 1 144 ? -12.023 2.037 -18.742 1.00 21.14 123 GLY A N 1
ATOM 843 C CA . GLY A 1 144 ? -11.087 1.118 -18.112 1.00 20.12 123 GLY A CA 1
ATOM 844 C C . GLY A 1 144 ? -11.796 0.094 -17.278 1.00 20.29 123 GLY A C 1
ATOM 845 O O . GLY A 1 144 ? -11.448 -1.087 -17.305 1.00 20.14 123 GLY A O 1
ATOM 846 N N . VAL A 1 145 ? -12.773 0.529 -16.488 1.00 19.62 124 VAL A N 1
ATOM 847 C CA . VAL A 1 145 ? -13.497 -0.404 -15.651 1.00 20.25 124 VAL A CA 1
ATOM 848 C C . VAL A 1 145 ? -14.249 -1.453 -16.488 1.00 20.29 124 VAL A C 1
ATOM 849 O O . VAL A 1 145 ? -14.232 -2.607 -16.160 1.00 20.88 124 VAL A O 1
ATOM 853 N N . ASN A 1 146 ? -14.912 -1.002 -17.541 1.00 21.03 125 ASN A N 1
ATOM 854 C CA . ASN A 1 146 ? -15.617 -1.900 -18.440 1.00 21.52 125 ASN A CA 1
ATOM 855 C C . ASN A 1 146 ? -14.650 -2.959 -19.002 1.00 22.13 125 ASN A C 1
ATOM 856 O O . ASN A 1 146 ? -14.978 -4.152 -19.037 1.00 21.66 125 ASN A O 1
ATOM 861 N N . PHE A 1 147 ? -13.444 -2.528 -19.374 1.00 20.99 126 PHE A N 1
ATOM 862 C CA . PHE A 1 147 ? -12.460 -3.435 -19.901 1.00 21.28 126 PHE A CA 1
ATOM 863 C C . PHE A 1 147 ? -12.135 -4.521 -18.888 1.00 21.69 126 PHE A C 1
ATOM 864 O O . PHE A 1 147 ? -12.162 -5.720 -19.194 1.00 21.13 126 PHE A O 1
ATOM 872 N N . CYS A 1 148 ? -11.932 -4.108 -17.643 1.00 20.89 127 CYS A N 1
ATOM 873 C CA . CYS A 1 148 ? -11.611 -5.043 -16.602 1.00 21.40 127 CYS A CA 1
ATOM 874 C C . CYS A 1 148 ? -12.775 -5.954 -16.230 1.00 22.50 127 CYS A C 1
ATOM 875 O O . CYS A 1 148 ? -12.584 -7.168 -16.089 1.00 21.30 127 CYS A O 1
ATOM 878 N N . HIS A 1 149 ? -13.960 -5.372 -16.104 1.00 21.95 128 HIS A N 1
ATOM 879 C CA . HIS A 1 149 ? -15.159 -6.131 -15.816 1.00 23.09 128 HIS A CA 1
ATOM 880 C C . HIS A 1 149 ? -15.430 -7.180 -16.901 1.00 25.31 128 HIS A C 1
ATOM 881 O O . HIS A 1 149 ? -15.875 -8.270 -16.590 1.00 25.98 128 HIS A O 1
ATOM 888 N N . SER A 1 150 ? -15.150 -6.832 -18.145 1.00 26.43 129 SER A N 1
ATOM 889 C CA . SER A 1 150 ? -15.328 -7.758 -19.253 1.00 28.34 129 SER A CA 1
ATOM 890 C C . SER A 1 150 ? -14.366 -8.958 -19.142 1.00 29.50 129 SER A C 1
ATOM 891 O O . SER A 1 150 ? -14.642 -10.016 -19.732 1.00 30.60 129 SER A O 1
ATOM 894 N N . ARG A 1 151 ? -13.280 -8.792 -18.400 1.00 29.09 130 ARG A N 1
ATOM 895 C CA . ARG A 1 151 ? -12.290 -9.863 -18.119 1.00 30.30 130 ARG A CA 1
ATOM 896 C C . ARG A 1 151 ? -12.463 -10.474 -16.737 1.00 29.65 130 ARG A C 1
ATOM 897 O O . ARG A 1 151 ? -11.508 -11.087 -16.234 1.00 28.84 130 ARG A O 1
ATOM 905 N N . ARG A 1 152 ? -13.640 -10.229 -16.126 1.00 28.68 131 ARG A N 1
ATOM 906 C CA . ARG A 1 152 ? -14.035 -10.694 -14.795 1.00 29.37 131 ARG A CA 1
ATOM 907 C C . ARG A 1 152 ? -13.029 -10.269 -13.719 1.00 28.91 131 ARG A C 1
ATOM 908 O O . ARG A 1 152 ? -12.749 -11.022 -12.802 1.00 28.33 131 ARG A O 1
ATOM 910 N N . CYS A 1 153 ? -12.513 -9.039 -13.849 1.00 27.31 132 CYS A N 1
ATOM 911 C CA . CYS A 1 153 ? -11.601 -8.454 -12.879 1.00 26.82 132 CYS A CA 1
ATOM 912 C C . CYS A 1 153 ? -12.247 -7.206 -12.263 1.00 25.80 132 CYS A C 1
ATOM 913 O O . CYS A 1 153 ? -12.551 -6.256 -12.954 1.00 26.69 132 CYS A O 1
ATOM 916 N N . LEU A 1 154 ? -12.440 -7.257 -10.963 1.00 25.00 133 LEU A N 1
ATOM 917 C CA . LEU A 1 154 ? -13.000 -6.177 -10.194 1.00 24.57 133 LEU A CA 1
ATOM 918 C C . LEU A 1 154 ? -11.888 -5.388 -9.526 1.00 22.64 133 LEU A C 1
ATOM 919 O O . LEU A 1 154 ? -10.786 -5.933 -9.220 1.00 23.43 133 LEU A O 1
ATOM 924 N N . HIS A 1 155 ? -12.171 -4.107 -9.267 1.00 22.54 134 HIS A N 1
ATOM 925 C CA . HIS A 1 155 ? -11.230 -3.322 -8.558 1.00 21.73 134 HIS A CA 1
ATOM 926 C C . HIS A 1 155 ? -11.461 -3.487 -7.049 1.00 23.28 134 HIS A C 1
ATOM 927 O O . HIS A 1 155 ? -10.585 -4.005 -6.330 1.00 21.39 134 HIS A O 1
ATOM 934 N N . ARG A 1 156 ? -12.647 -3.097 -6.604 1.00 22.45 135 ARG A N 1
ATOM 935 C CA . ARG A 1 156 ? -13.098 -3.171 -5.193 1.00 25.99 135 ARG A CA 1
ATOM 936 C C . ARG A 1 156 ? -12.661 -2.017 -4.302 1.00 26.79 135 ARG A C 1
ATOM 937 O O . ARG A 1 156 ? -13.254 -1.790 -3.234 1.00 28.27 135 ARG A O 1
ATOM 945 N N . ASP A 1 157 ? -11.669 -1.246 -4.737 1.00 27.53 136 ASP A N 1
ATOM 946 C CA . ASP A 1 157 ? -11.201 -0.096 -3.929 1.00 28.10 136 ASP A CA 1
ATOM 947 C C . ASP A 1 157 ? -10.853 1.112 -4.763 1.00 27.44 136 ASP A C 1
ATOM 948 O O . ASP A 1 157 ? -9.798 1.762 -4.557 1.00 26.26 136 ASP A O 1
ATOM 953 N N . LEU A 1 158 ? -11.730 1.451 -5.717 1.00 25.88 137 LEU A N 1
ATOM 954 C CA . LEU A 1 158 ? -11.525 2.625 -6.527 1.00 25.36 137 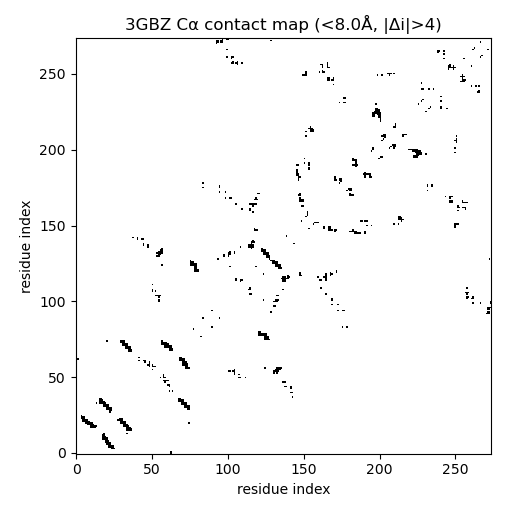LEU A CA 1
ATOM 955 C C . LEU A 1 158 ? -11.603 3.893 -5.672 1.00 25.95 137 LEU A C 1
ATOM 956 O O . LEU A 1 158 ? -12.489 4.036 -4.862 1.00 24.26 137 LEU A O 1
ATOM 961 N N . LYS A 1 159 ? -10.679 4.801 -5.906 1.00 26.13 138 LYS A N 1
ATOM 962 C CA . LYS A 1 159 ? -10.666 6.107 -5.268 1.00 27.18 138 LYS A CA 1
ATOM 963 C C . LYS A 1 159 ? -9.825 7.024 -6.106 1.00 27.21 138 LYS A C 1
ATOM 964 O O . LYS A 1 159 ? -9.060 6.541 -6.945 1.00 26.25 138 LYS A O 1
ATOM 970 N N . PRO A 1 160 ? -9.954 8.358 -5.925 1.00 26.52 139 PRO A N 1
ATOM 971 C CA . PRO A 1 160 ? -9.187 9.275 -6.745 1.00 27.83 139 PRO A CA 1
ATOM 972 C C . PRO A 1 160 ? -7.705 8.957 -6.690 1.00 28.24 139 PRO A C 1
ATOM 973 O O . PRO A 1 160 ? -7.049 9.095 -7.707 1.00 29.81 139 PRO A O 1
ATOM 977 N N . GLN A 1 161 ? -7.211 8.469 -5.542 1.00 28.08 140 GLN A N 1
ATOM 978 C CA . GLN A 1 161 ? -5.774 8.142 -5.366 1.00 29.23 140 GLN A CA 1
ATOM 979 C C . GLN A 1 161 ? -5.284 7.067 -6.318 1.00 28.42 140 GLN A C 1
ATOM 980 O O . GLN A 1 161 ? -4.110 7.054 -6.668 1.00 31.28 140 GLN A O 1
ATOM 982 N N . ASN A 1 162 ? -6.140 6.163 -6.791 1.00 28.12 141 ASN A N 1
ATOM 983 C CA . ASN A 1 162 ? -5.618 5.188 -7.769 1.00 26.78 141 ASN A CA 1
ATOM 984 C C . ASN A 1 162 ? -6.032 5.494 -9.212 1.00 24.31 141 ASN A C 1
ATOM 985 O O . ASN A 1 162 ? -5.939 4.651 -10.081 1.00 23.84 141 ASN A O 1
ATOM 990 N N . LEU A 1 163 ? -6.441 6.732 -9.454 1.00 22.23 142 LEU A N 1
ATOM 991 C CA . LEU A 1 163 ? -6.699 7.219 -10.807 1.00 22.24 142 LEU A CA 1
ATOM 992 C C . LEU A 1 163 ? -5.547 8.107 -11.155 1.00 22.28 142 LEU A C 1
ATOM 993 O O . LEU A 1 163 ? -5.487 9.255 -10.693 1.00 23.89 142 LEU A O 1
ATOM 998 N N . LEU A 1 164 ? -4.602 7.528 -11.874 1.00 21.10 143 LEU A N 1
ATOM 999 C CA . LEU A 1 164 ? -3.336 8.167 -12.216 1.00 21.75 143 LEU A CA 1
ATOM 1000 C C . LEU A 1 164 ? -3.584 8.875 -13.530 1.00 22.24 143 LEU A C 1
ATOM 1001 O O . LEU A 1 164 ? -4.519 8.555 -14.246 1.00 22.54 143 LEU A O 1
ATOM 1006 N N . LEU A 1 165 ? -2.795 9.873 -13.827 1.00 23.44 144 LEU A N 1
ATOM 1007 C CA . LEU A 1 165 ? -2.976 10.660 -15.028 1.00 25.71 144 LEU A CA 1
ATOM 1008 C C . LEU A 1 165 ? -1.610 10.764 -15.692 1.00 28.01 144 LEU A C 1
ATOM 1009 O O . LEU A 1 165 ? -0.624 11.062 -15.038 1.00 27.06 144 LEU A O 1
ATOM 1014 N N . SER A 1 166 ? -1.581 10.438 -16.963 1.00 30.46 145 SER A N 1
ATOM 1015 C CA . SER A 1 166 ? -0.346 10.325 -17.698 1.00 34.37 145 SER A CA 1
ATOM 1016 C C . SER A 1 166 ? -0.401 11.302 -18.893 1.00 36.29 145 SER A C 1
ATOM 1017 O O . SER A 1 166 ? -1.457 11.469 -19.505 1.00 35.45 145 SER A O 1
ATOM 1020 N N . VAL A 1 167 ? 0.713 12.038 -19.081 1.00 40.24 146 VAL A N 1
ATOM 1021 C CA . VAL A 1 167 ? 1.198 12.708 -20.330 1.00 43.04 146 VAL A CA 1
ATOM 1022 C C . VAL A 1 167 ? 1.478 14.179 -20.066 1.00 43.78 146 VAL A C 1
ATOM 1023 O O . VAL A 1 167 ? 2.121 14.474 -19.055 1.00 45.01 146 VAL A O 1
ATOM 1027 N N . THR A 1 173 ? -5.063 16.889 -22.902 1.00 43.19 152 THR A N 1
ATOM 1028 C CA . THR A 1 173 ? -5.683 16.268 -21.720 1.00 43.03 152 THR A CA 1
ATOM 1029 C C . THR A 1 173 ? -4.858 15.044 -21.243 1.00 40.84 152 THR A C 1
ATOM 1030 O O . THR A 1 173 ? -4.307 14.275 -22.060 1.00 40.87 152 THR A O 1
ATOM 1034 N N . PRO A 1 174 ? -4.720 14.884 -19.913 1.00 37.43 153 PRO A N 1
ATOM 1035 C CA . PRO A 1 174 ? -4.082 13.653 -19.469 1.00 34.85 153 PRO A CA 1
ATOM 1036 C C . PRO A 1 174 ? -4.949 12.439 -19.780 1.00 30.45 153 PRO A C 1
ATOM 1037 O O . PRO A 1 174 ? -6.175 12.536 -19.858 1.00 31.77 153 PRO A O 1
ATOM 1041 N N . VAL A 1 175 ? -4.293 11.305 -19.915 1.00 27.38 154 VAL A N 1
ATOM 1042 C CA . VAL A 1 175 ? -4.940 10.016 -20.070 1.00 24.78 154 VAL A CA 1
ATOM 1043 C C . VAL A 1 175 ? -5.069 9.443 -18.662 1.00 22.21 154 VAL A C 1
ATOM 1044 O O . VAL A 1 175 ? -4.099 9.328 -17.931 1.00 23.91 154 VAL A O 1
ATOM 1048 N N . LEU A 1 176 ? -6.260 9.100 -18.289 1.00 21.80 155 LEU A N 1
ATOM 1049 C CA . LEU A 1 176 ? -6.518 8.554 -16.953 1.00 19.84 155 LEU A CA 1
ATOM 1050 C C . LEU A 1 176 ? -6.259 7.074 -17.003 1.00 20.59 155 LEU A C 1
ATOM 1051 O O . LEU A 1 176 ? -6.733 6.406 -17.898 1.00 19.76 155 LEU A O 1
ATOM 1056 N N . LYS A 1 177 ? -5.526 6.566 -16.028 1.00 20.19 156 LYS A N 1
ATOM 1057 C CA . LYS A 1 177 ? -5.211 5.179 -15.979 1.00 21.00 156 LYS A CA 1
ATOM 1058 C C . LYS A 1 177 ? -5.455 4.707 -14.553 1.00 20.60 156 LYS A C 1
ATOM 1059 O O . LYS A 1 177 ? -4.934 5.287 -13.604 1.00 21.79 156 LYS A O 1
ATOM 1065 N N . ILE A 1 178 ? -6.253 3.660 -14.428 1.00 20.39 157 ILE A N 1
ATOM 1066 C CA . ILE A 1 178 ? -6.631 3.113 -13.151 1.00 19.18 157 ILE A CA 1
ATOM 1067 C C . ILE A 1 178 ? -5.551 2.188 -12.668 1.00 19.86 157 ILE A C 1
ATOM 1068 O O . ILE A 1 178 ? -5.167 1.267 -13.385 1.00 20.01 157 ILE A O 1
ATOM 1073 N N . GLY A 1 179 ? -5.093 2.412 -11.455 1.00 19.21 158 GLY A N 1
ATOM 1074 C CA . GLY A 1 179 ? -4.117 1.546 -10.835 1.00 20.66 158 GLY A CA 1
ATOM 1075 C C . GLY A 1 179 ? -4.799 0.585 -9.897 1.00 22.26 158 GLY A C 1
ATOM 1076 O O . GLY A 1 179 ? -5.854 0.902 -9.341 1.00 22.25 158 GLY A O 1
ATOM 1077 N N . ASP A 1 180 ? -4.184 -0.579 -9.734 1.00 23.59 159 ASP A N 1
ATOM 1078 C CA . ASP A 1 180 ? -4.447 -1.540 -8.642 1.00 24.62 159 ASP A CA 1
ATOM 1079 C C . ASP A 1 180 ? -5.650 -2.437 -8.848 1.00 24.03 159 ASP A C 1
ATOM 1080 O O . ASP A 1 180 ? -6.159 -3.022 -7.902 1.00 23.83 159 ASP A O 1
ATOM 1085 N N . PHE A 1 181 ? -6.118 -2.559 -10.082 1.00 23.44 160 PHE A N 1
ATOM 1086 C CA . PHE A 1 181 ? -7.157 -3.501 -10.375 1.00 23.70 160 PHE A CA 1
ATOM 1087 C C . PHE A 1 181 ? -6.663 -4.850 -9.962 1.00 25.39 160 PHE A C 1
ATOM 1088 O O . PHE A 1 181 ? -5.495 -5.187 -10.222 1.00 25.44 160 PHE A O 1
ATOM 1096 N N . GLY A 1 182 ? -7.552 -5.606 -9.350 1.00 25.90 161 GLY A N 1
ATOM 1097 C CA . GLY A 1 182 ? -7.284 -6.985 -8.972 1.00 28.13 161 GLY A CA 1
ATOM 1098 C C . GLY A 1 182 ? -6.496 -7.172 -7.698 1.00 28.35 161 GLY A C 1
ATOM 1099 O O . GLY A 1 182 ? -6.444 -8.309 -7.204 1.00 30.72 161 GLY A O 1
ATOM 1100 N N . LEU A 1 183 ? -5.872 -6.137 -7.148 1.00 29.21 162 LEU A N 1
ATOM 1101 C CA . LEU A 1 183 ? -4.995 -6.358 -6.009 1.00 29.77 162 LEU A CA 1
ATOM 1102 C C . LEU A 1 183 ? -5.770 -6.617 -4.731 1.00 33.05 162 LEU A C 1
ATOM 1103 O O . LEU A 1 183 ? -5.327 -7.451 -3.919 1.00 33.88 162 LEU A O 1
ATOM 1108 N N . ALA A 1 184 ? -6.915 -5.955 -4.556 1.00 34.67 163 ALA A N 1
ATOM 1109 C CA . ALA A 1 184 ? -7.728 -6.153 -3.348 1.00 37.37 163 ALA A CA 1
ATOM 1110 C C . ALA A 1 184 ? -8.155 -7.605 -3.186 1.00 39.61 163 ALA A C 1
ATOM 11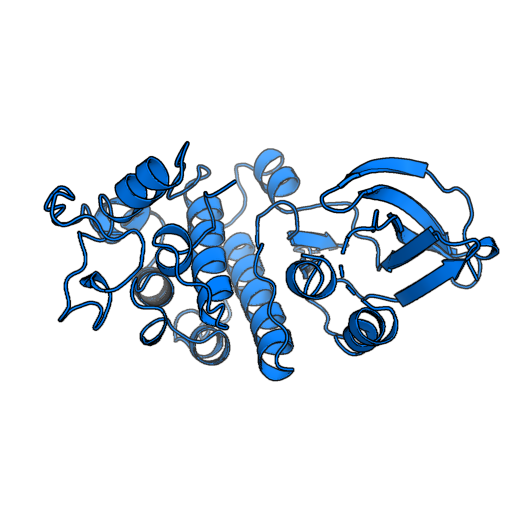11 O O . ALA A 1 184 ? -8.140 -8.133 -2.075 1.00 41.94 163 ALA A O 1
ATOM 1113 N N . ARG A 1 185 ? -8.498 -8.257 -4.281 1.00 41.78 164 ARG A N 1
ATOM 1114 C CA . ARG A 1 185 ? -8.888 -9.664 -4.265 1.00 44.55 164 ARG A CA 1
ATOM 1115 C C . ARG A 1 185 ? -7.680 -10.589 -4.090 1.00 45.87 164 ARG A C 1
ATOM 1116 O O . ARG A 1 185 ? -7.753 -11.586 -3.368 1.00 45.76 164 ARG A O 1
ATOM 1124 N N . ALA A 1 186 ? -6.600 -10.270 -4.804 1.00 47.02 165 ALA A N 1
ATOM 1125 C CA . ALA A 1 186 ? -5.417 -11.127 -4.883 1.00 48.12 165 ALA A CA 1
ATOM 1126 C C . ALA A 1 186 ? -4.718 -11.240 -3.548 1.00 48.94 165 ALA A C 1
ATOM 1127 O O . ALA A 1 186 ? -4.101 -12.289 -3.270 1.00 50.78 165 ALA A O 1
ATOM 1129 N N . PHE A 1 187 ? -4.847 -10.202 -2.718 1.00 49.32 166 PHE A N 1
ATOM 1130 C CA . PHE A 1 187 ? -4.077 -10.060 -1.470 1.00 49.66 166 PHE A CA 1
ATOM 1131 C C . PHE A 1 187 ? -4.899 -9.717 -0.218 1.00 50.95 166 PHE A C 1
ATOM 1132 O O . PHE A 1 187 ? -4.317 -9.530 0.843 1.00 51.80 166 PHE A O 1
ATOM 1140 N N . GLY A 1 188 ? -6.224 -9.587 -0.320 1.00 52.03 167 GLY A N 1
ATOM 1141 C CA . GLY A 1 188 ? -7.052 -9.246 0.855 1.00 52.10 167 GLY A CA 1
ATOM 1142 C C . GLY A 1 188 ? -6.891 -7.815 1.355 1.00 52.38 167 GLY A C 1
ATOM 1143 O O . GLY A 1 188 ? -6.372 -6.942 0.634 1.00 53.28 167 GLY A O 1
ATOM 1144 N N . THR A 1 200 ? -10.563 5.508 3.345 1.00 39.14 179 THR A N 1
ATOM 1145 C CA . THR A 1 200 ? -11.881 5.935 3.048 1.00 37.71 179 THR A CA 1
ATOM 1146 C C . THR A 1 200 ? -12.926 4.801 2.857 1.00 36.74 179 THR A C 1
ATOM 1147 O O . THR A 1 200 ? -12.746 3.815 2.137 1.00 38.29 179 THR A O 1
ATOM 1149 N N . LEU A 1 201 ? -14.054 5.043 3.490 1.00 33.85 180 LEU A N 1
ATOM 1150 C CA . LEU A 1 201 ? -15.278 4.385 3.206 1.00 31.49 180 LEU A CA 1
ATOM 1151 C C . LEU A 1 201 ? -16.032 5.225 2.189 1.00 26.51 180 LEU A C 1
ATOM 1152 O O . LEU A 1 201 ? -17.096 4.849 1.802 1.00 25.03 180 LEU A O 1
ATOM 1157 N N . TRP A 1 202 ? -15.474 6.345 1.745 1.00 24.51 181 TRP A N 1
ATOM 1158 C CA . TRP A 1 202 ? -16.250 7.320 0.990 1.00 22.59 181 TRP A CA 1
ATOM 1159 C C . TRP A 1 202 ? -16.738 6.779 -0.319 1.00 21.34 181 TRP A C 1
ATOM 1160 O O . TRP A 1 202 ? -17.689 7.298 -0.892 1.00 21.31 181 TRP A O 1
ATOM 1171 N N . TYR A 1 203 ? -16.043 5.778 -0.826 1.00 20.25 182 TYR A N 1
ATOM 1172 C CA . TYR A 1 203 ? -16.336 5.245 -2.179 1.00 20.50 182 TYR A CA 1
ATOM 1173 C C . TYR A 1 203 ? -16.929 3.842 -2.077 1.00 21.29 182 TYR A C 1
ATOM 1174 O O . TYR A 1 203 ? -17.125 3.177 -3.063 1.00 21.19 182 TYR A O 1
ATOM 1183 N N . ARG A 1 204 ? -17.232 3.420 -0.867 1.00 20.92 183 ARG A N 1
ATOM 1184 C CA . ARG A 1 204 ? -17.693 2.077 -0.638 1.00 22.86 183 ARG A CA 1
ATOM 1185 C C . ARG A 1 204 ? -19.214 2.020 -0.796 1.00 22.52 183 ARG A C 1
ATOM 1186 O O . ARG A 1 204 ? -19.913 2.897 -0.269 1.00 21.91 183 ARG A O 1
ATOM 1194 N N . PRO A 1 205 ? -19.716 1.011 -1.505 1.00 21.35 184 PRO A N 1
ATOM 1195 C CA . PRO A 1 205 ? -21.128 0.994 -1.760 1.00 21.34 184 PRO A CA 1
ATOM 1196 C C . PRO A 1 205 ? -21.887 0.443 -0.578 1.00 20.29 184 PRO A C 1
ATOM 1197 O O . PRO A 1 205 ? -21.324 -0.196 0.284 1.00 19.86 184 PRO A O 1
ATOM 1201 N N . PRO A 1 206 ? -23.173 0.709 -0.529 1.00 20.47 185 PRO A N 1
ATOM 1202 C CA . PRO A 1 206 ? -23.950 0.355 0.640 1.00 19.27 185 PRO A CA 1
ATOM 1203 C C . PRO A 1 206 ? -24.025 -1.140 0.907 1.00 19.75 185 PRO A C 1
ATOM 1204 O O . PRO A 1 206 ? -24.196 -1.549 2.033 1.00 20.00 185 PRO A O 1
ATOM 1208 N N . GLU A 1 207 ? -23.943 -1.975 -0.116 1.00 20.49 186 GLU A N 1
ATOM 1209 C CA . GLU A 1 207 ? -24.081 -3.406 0.113 1.00 20.95 186 GLU A CA 1
ATOM 1210 C C . GLU A 1 207 ? -22.898 -3.936 0.911 1.00 23.14 186 GLU A C 1
ATOM 1211 O O . GLU A 1 207 ? -23.061 -4.816 1.771 1.00 23.30 186 GLU A O 1
ATOM 1217 N N . ILE A 1 208 ? -21.731 -3.330 0.696 1.00 23.02 187 ILE A N 1
ATOM 1218 C CA . ILE A 1 208 ? -20.543 -3.653 1.469 1.00 24.63 187 ILE A CA 1
ATOM 1219 C C . ILE A 1 208 ? -20.608 -3.076 2.865 1.00 24.48 187 ILE A C 1
ATOM 1220 O O . ILE A 1 208 ? -20.299 -3.786 3.825 1.00 24.82 187 ILE A O 1
ATOM 1225 N N . LEU A 1 209 ? -21.042 -1.819 2.990 1.00 23.96 188 LEU A N 1
ATOM 1226 C CA . LEU A 1 209 ? -21.241 -1.192 4.278 1.00 23.12 188 LEU A CA 1
ATOM 1227 C C . LEU A 1 209 ? -22.250 -1.948 5.149 1.00 24.62 188 LEU A C 1
ATOM 1228 O O . LEU A 1 209 ? -22.099 -1.975 6.392 1.00 25.41 188 LEU A O 1
ATOM 1233 N N . LEU A 1 210 ? -23.259 -2.529 4.500 1.00 23.92 189 LEU A N 1
ATOM 1234 C CA . LEU A 1 210 ? -24.274 -3.314 5.191 1.00 24.60 189 LEU A CA 1
ATOM 1235 C C . LEU A 1 210 ? -23.842 -4.770 5.403 1.00 25.84 189 LEU A C 1
ATOM 1236 O O . LEU A 1 210 ? -24.670 -5.594 5.846 1.00 26.29 189 LEU A O 1
ATOM 1241 N N . GLY A 1 211 ? -22.584 -5.079 5.077 1.00 26.96 190 GLY A N 1
ATOM 1242 C CA . GLY A 1 211 ? -21.956 -6.366 5.449 1.00 28.69 190 GLY A CA 1
ATOM 1243 C C . GLY A 1 211 ? -22.115 -7.494 4.470 1.00 29.84 190 GLY A C 1
ATOM 1244 O O . GLY A 1 211 ? -21.889 -8.650 4.818 1.00 30.99 190 GLY A O 1
ATOM 1245 N N . SER A 1 212 ? -22.503 -7.203 3.240 1.00 31.26 191 SER A N 1
ATOM 1246 C CA . SER A 1 212 ? -22.533 -8.238 2.223 1.00 32.97 191 SER A CA 1
ATOM 1247 C C . SER A 1 212 ? -21.074 -8.633 1.944 1.00 34.45 191 SER A C 1
ATOM 1248 O O . SER A 1 212 ? -20.186 -7.799 1.930 1.00 35.18 191 SER A O 1
ATOM 1251 N N . ARG A 1 213 ? -20.837 -9.919 1.746 1.00 37.53 192 ARG A N 1
ATOM 1252 C CA . ARG A 1 213 ? -19.489 -10.409 1.461 1.00 39.21 192 ARG A CA 1
ATOM 1253 C C . ARG A 1 213 ? -19.323 -10.562 -0.045 1.00 40.48 192 ARG A C 1
ATOM 1254 O O . ARG A 1 213 ? -18.238 -10.842 -0.521 1.00 42.67 192 ARG A O 1
ATOM 1256 N N . HIS A 1 214 ? -20.398 -10.357 -0.804 1.00 40.98 193 HIS A N 1
ATOM 1257 C CA . HIS A 1 214 ? -20.378 -10.577 -2.240 1.00 41.26 193 HIS A CA 1
ATOM 1258 C C . HIS A 1 214 ? -20.016 -9.276 -2.977 1.00 39.97 193 HIS A C 1
ATOM 1259 O O . HIS A 1 214 ? -20.780 -8.303 -2.955 1.00 39.57 193 HIS A O 1
ATOM 1266 N N . TYR A 1 215 ? -18.835 -9.259 -3.591 1.00 38.86 194 TYR A N 1
ATOM 1267 C CA . TYR A 1 215 ? -18.378 -8.103 -4.385 1.00 37.76 194 TYR A CA 1
ATOM 1268 C C . TYR A 1 215 ? -18.806 -8.360 -5.831 1.00 36.38 194 TYR A C 1
ATOM 1269 O O . TYR A 1 215 ? -18.434 -9.365 -6.410 1.00 37.16 194 TYR A O 1
ATOM 1278 N N . SER A 1 216 ? -19.636 -7.500 -6.407 1.00 33.32 195 SER A N 1
ATOM 1279 C CA . SER A 1 216 ? -19.957 -7.652 -7.805 1.00 30.95 195 SER A CA 1
ATOM 1280 C C . SER A 1 216 ? -19.330 -6.483 -8.523 1.00 27.72 195 SER A C 1
ATOM 1281 O O . SER A 1 216 ? -18.852 -5.539 -7.876 1.00 26.14 195 SER A O 1
ATOM 1284 N N . THR A 1 217 ? -19.337 -6.553 -9.836 1.00 24.98 196 THR A N 1
ATOM 1285 C CA . THR A 1 217 ? -18.960 -5.432 -10.706 1.00 24.58 196 THR A CA 1
ATOM 1286 C C . THR A 1 217 ? -19.616 -4.105 -10.243 1.00 23.38 196 THR A C 1
ATOM 1287 O O . THR A 1 217 ? -19.037 -3.021 -10.330 1.00 22.93 196 THR A O 1
ATOM 1291 N N . SER A 1 218 ? -20.827 -4.205 -9.728 1.00 22.87 197 SER A N 1
ATOM 1292 C CA . SER A 1 218 ? -21.540 -3.041 -9.248 1.00 22.03 197 SER A CA 1
ATOM 1293 C C . SER A 1 218 ? -20.786 -2.254 -8.198 1.00 21.09 197 SER A C 1
ATOM 1294 O O . SER A 1 218 ? -21.006 -1.080 -8.074 1.00 21.20 197 SER A O 1
ATOM 1297 N N . VAL A 1 219 ? -19.913 -2.884 -7.431 1.00 20.33 198 VAL A N 1
ATOM 1298 C CA . VAL A 1 219 ? -19.165 -2.177 -6.448 1.00 20.70 198 VAL A CA 1
ATOM 1299 C C . VAL A 1 219 ? -18.376 -1.047 -7.097 1.00 20.15 198 VAL A C 1
ATOM 1300 O O . VAL A 1 219 ? -18.276 0.060 -6.567 1.00 20.80 198 VAL A O 1
ATOM 1304 N N . ASP A 1 220 ? -17.748 -1.350 -8.224 1.00 19.66 199 ASP A N 1
ATOM 1305 C CA . ASP A 1 220 ? -16.843 -0.406 -8.828 1.00 20.04 199 ASP A CA 1
ATOM 1306 C C . ASP A 1 220 ? -17.664 0.724 -9.424 1.00 19.65 199 ASP A C 1
ATOM 1307 O O . ASP A 1 220 ? -17.210 1.873 -9.516 1.00 19.04 199 ASP A O 1
ATOM 1312 N N . ILE A 1 221 ? -18.854 0.389 -9.904 1.00 19.08 200 ILE A N 1
ATOM 1313 C CA . ILE A 1 221 ? -19.704 1.433 -10.523 1.00 20.29 200 ILE A CA 1
ATOM 1314 C C . ILE A 1 221 ? -20.088 2.500 -9.491 1.00 18.94 200 ILE A C 1
ATOM 1315 O O . ILE A 1 221 ? -20.070 3.694 -9.767 1.00 19.37 200 ILE A O 1
ATOM 1320 N N . TRP A 1 222 ? -20.423 2.048 -8.291 1.00 18.30 201 TRP A N 1
ATOM 1321 C CA . TRP A 1 222 ? -20.732 2.957 -7.203 1.00 17.84 201 TRP A CA 1
ATOM 1322 C C . TRP A 1 222 ? -19.584 3.920 -7.001 1.00 17.85 201 TRP A C 1
ATOM 1323 O O . TRP A 1 222 ? -19.780 5.115 -6.879 1.00 16.16 201 TRP A O 1
ATOM 1334 N N . SER A 1 223 ? -18.377 3.360 -6.917 1.00 18.17 202 SER A N 1
ATOM 1335 C CA . SER A 1 223 ? -17.175 4.141 -6.648 1.00 18.08 202 SER A CA 1
ATOM 1336 C C . SER A 1 223 ? -16.942 5.161 -7.732 1.00 17.60 202 SER A C 1
ATOM 1337 O O . SER A 1 223 ? -16.656 6.312 -7.462 1.00 15.90 202 SER A O 1
ATOM 1340 N N . ILE A 1 224 ? -17.146 4.745 -8.983 1.00 18.01 203 ILE A N 1
ATOM 1341 C CA . ILE A 1 224 ? -17.075 5.690 -10.085 1.00 18.06 203 ILE A CA 1
ATOM 1342 C C . ILE A 1 224 ? -17.996 6.879 -9.928 1.00 17.65 203 ILE A C 1
ATOM 1343 O O . ILE A 1 224 ? -17.569 8.025 -10.084 1.00 19.60 203 ILE A O 1
ATOM 1348 N N . ALA A 1 225 ? -19.257 6.641 -9.601 1.00 19.01 204 ALA A N 1
ATOM 1349 C CA . ALA A 1 225 ? -20.233 7.718 -9.387 1.00 18.76 204 ALA A CA 1
ATOM 1350 C C . ALA A 1 225 ? -19.771 8.642 -8.268 1.00 18.85 204 ALA A C 1
ATOM 1351 O O . ALA A 1 225 ? -19.879 9.846 -8.390 1.00 17.73 204 ALA A O 1
ATOM 1353 N N . CYS A 1 226 ? -19.234 8.074 -7.184 1.00 19.04 205 CYS A N 1
ATOM 1354 C CA . CYS A 1 226 ? -18.730 8.889 -6.070 1.00 19.96 205 CYS A CA 1
ATOM 1355 C C . CYS A 1 226 ? -17.547 9.760 -6.472 1.00 20.17 205 CYS A C 1
ATOM 1356 O O . CYS A 1 226 ? -17.461 10.923 -6.068 1.00 20.56 205 CYS A O 1
ATOM 1359 N N . ILE A 1 227 ? -16.671 9.205 -7.282 1.00 19.04 206 ILE A N 1
ATOM 1360 C CA . ILE A 1 227 ? -15.526 9.915 -7.802 1.00 20.05 206 ILE A CA 1
ATOM 1361 C C . ILE A 1 227 ? -15.965 11.019 -8.724 1.00 19.50 206 ILE A C 1
ATOM 1362 O O . ILE A 1 227 ? -15.426 12.159 -8.672 1.00 19.74 206 ILE A O 1
ATOM 1367 N N . TRP A 1 228 ? -16.891 10.679 -9.611 1.00 18.72 207 TRP A N 1
ATOM 1368 C CA . TRP A 1 228 ? -17.484 11.649 -10.522 1.00 20.66 207 TRP A CA 1
ATOM 1369 C C . TRP A 1 228 ? -18.133 12.825 -9.791 1.00 20.43 207 TRP A C 1
ATOM 1370 O O . TRP A 1 228 ? -17.809 13.976 -10.049 1.00 20.75 207 TRP A O 1
ATOM 1381 N N . ALA A 1 229 ? -18.941 12.524 -8.808 1.00 20.25 208 ALA A N 1
ATOM 1382 C CA . ALA A 1 229 ? -19.592 13.543 -7.996 1.00 21.05 208 ALA A CA 1
ATOM 1383 C C . ALA A 1 229 ? -18.588 14.491 -7.359 1.00 21.47 208 ALA A C 1
ATOM 1384 O O . ALA A 1 229 ? -18.817 15.695 -7.261 1.00 22.23 208 ALA A O 1
ATOM 1386 N N . GLU A 1 230 ? -17.508 13.923 -6.876 1.00 22.21 209 GLU A N 1
ATOM 1387 C CA . GLU A 1 230 ? -16.426 14.656 -6.207 1.00 23.08 209 GLU A CA 1
ATOM 1388 C C . GLU A 1 230 ? -15.676 15.547 -7.194 1.00 23.35 209 GLU A C 1
ATOM 1389 O O . GLU A 1 230 ? -15.276 16.698 -6.864 1.00 22.29 209 GLU A O 1
ATOM 1395 N N . MET A 1 231 ? -15.507 15.063 -8.412 1.00 22.32 210 MET A N 1
ATOM 1396 C CA . MET A 1 231 ? -14.878 15.901 -9.453 1.00 24.10 210 MET A CA 1
ATOM 1397 C C . MET A 1 231 ? -15.716 17.145 -9.698 1.00 24.27 210 MET A C 1
ATOM 1398 O O . MET A 1 231 ? -15.173 18.223 -9.937 1.00 25.16 210 MET A O 1
ATOM 1403 N N . LEU A 1 232 ? -17.028 16.988 -9.636 1.00 24.70 211 LEU A N 1
ATOM 1404 C CA . LEU A 1 232 ? -17.953 18.057 -9.928 1.00 25.85 211 LEU A CA 1
ATOM 1405 C C . LEU A 1 232 ? -18.081 18.979 -8.716 1.00 27.34 211 LEU A C 1
ATOM 1406 O O . LEU A 1 232 ? -17.980 20.192 -8.850 1.00 27.30 211 LEU A O 1
ATOM 1411 N N . MET A 1 233 ? -18.239 18.389 -7.539 1.00 26.04 212 MET A N 1
ATOM 1412 C CA . MET A 1 233 ? -18.516 19.160 -6.319 1.00 28.09 212 MET A CA 1
ATOM 1413 C C . MET A 1 233 ? -17.279 19.707 -5.633 1.00 27.54 212 MET A C 1
ATOM 1414 O O . MET A 1 233 ? -17.402 20.660 -4.847 1.00 27.97 212 MET A O 1
ATOM 1419 N N . LYS A 1 234 ? -16.125 19.094 -5.904 1.00 27.45 213 LYS A N 1
ATOM 1420 C CA . LYS A 1 234 ? -14.830 19.358 -5.279 1.00 29.20 213 LYS A CA 1
ATOM 1421 C C . LYS A 1 234 ? -14.792 19.014 -3.802 1.00 30.82 213 LYS A C 1
ATOM 1422 O O . LYS A 1 234 ? -14.005 19.589 -3.049 1.00 32.39 213 LYS A O 1
ATOM 1428 N N . THR A 1 235 ? -15.680 18.119 -3.390 1.00 29.75 214 THR A N 1
ATOM 1429 C CA . THR A 1 235 ? -15.769 17.654 -2.035 1.00 30.58 214 THR A CA 1
ATOM 1430 C C . THR A 1 235 ? -16.410 16.257 -2.211 1.00 28.68 214 THR A C 1
ATOM 1431 O O . THR A 1 235 ? -17.164 16.036 -3.143 1.00 27.23 214 THR A O 1
ATOM 1435 N N . PRO A 1 236 ? -16.129 15.336 -1.312 1.00 28.15 215 PRO A N 1
ATOM 1436 C CA . PRO A 1 236 ? -16.760 14.020 -1.484 1.00 26.65 215 PRO A CA 1
ATOM 1437 C C . PRO A 1 236 ? -18.251 14.030 -1.324 1.00 25.70 215 PRO A C 1
ATOM 1438 O O . PRO A 1 236 ? -18.816 14.777 -0.509 1.00 25.22 215 PRO A O 1
ATOM 1442 N N . LEU A 1 237 ? -18.912 13.177 -2.094 1.00 23.36 216 LEU A N 1
ATOM 1443 C CA . LEU A 1 237 ? -20.330 13.112 -2.078 1.00 22.10 216 LEU A CA 1
ATOM 1444 C C . LEU A 1 237 ? -20.785 12.594 -0.718 1.00 21.24 216 LEU A C 1
ATOM 1445 O O . LEU A 1 237 ? -21.734 13.117 -0.129 1.00 21.90 216 LEU A O 1
ATOM 1450 N N . PHE A 1 238 ? -20.100 11.564 -0.239 1.00 20.47 217 PHE A N 1
ATOM 1451 C CA . PHE A 1 238 ? -20.516 10.851 0.966 1.00 21.33 217 PHE A CA 1
ATOM 1452 C C . PHE A 1 238 ? -19.349 10.743 1.927 1.00 22.20 217 PHE A C 1
ATOM 1453 O O . PHE A 1 238 ? -18.709 9.719 2.020 1.00 23.60 217 PHE A O 1
ATOM 1461 N N . PRO A 1 239 ? -19.031 11.819 2.654 1.00 25.86 218 PRO A N 1
ATOM 1462 C CA . PRO A 1 239 ? -17.806 11.741 3.418 1.00 26.85 218 PRO A CA 1
ATOM 1463 C C . PRO A 1 239 ? -18.064 11.201 4.812 1.00 28.59 218 PRO A C 1
ATOM 1464 O O . PRO A 1 239 ? -18.008 11.962 5.815 1.00 28.60 218 PRO A O 1
ATOM 1468 N N . GLY A 1 240 ? -18.319 9.915 4.887 1.00 28.87 219 GLY A N 1
ATOM 1469 C CA . GLY A 1 240 ? -18.635 9.279 6.148 1.00 31.18 219 GLY A CA 1
ATOM 1470 C C . GLY A 1 240 ? -17.381 9.163 7.006 1.00 32.87 219 GLY A C 1
ATOM 1471 O O . GLY A 1 240 ? -16.292 9.086 6.499 1.00 32.17 219 GLY A O 1
ATOM 1472 N N . ASP A 1 241 ? -17.553 9.097 8.325 1.00 34.97 220 ASP A N 1
ATOM 1473 C CA . ASP A 1 241 ? -16.420 8.902 9.190 1.00 36.54 220 ASP A CA 1
ATOM 1474 C C . ASP A 1 241 ? -16.501 7.564 9.931 1.00 36.12 220 ASP A C 1
ATOM 1475 O O . ASP A 1 241 ? -15.715 7.341 10.833 1.00 37.41 220 ASP A O 1
ATOM 1480 N N . SER A 1 242 ? -17.438 6.686 9.536 1.00 33.65 221 SER A N 1
ATOM 1481 C CA . SER A 1 242 ? -17.564 5.333 10.064 1.00 32.76 221 SER A CA 1
ATOM 1482 C C . SER A 1 242 ? -18.507 4.560 9.129 1.00 30.78 221 SER A C 1
ATOM 1483 O O . SER A 1 242 ? -19.150 5.159 8.299 1.00 27.61 221 SER A O 1
ATOM 1486 N N . GLU A 1 243 ? -18.584 3.248 9.236 1.00 28.92 222 GLU A N 1
ATOM 1487 C CA . GLU A 1 243 ? -19.447 2.511 8.331 1.00 29.07 222 GLU A CA 1
ATOM 1488 C C . GLU A 1 243 ? -20.898 2.970 8.457 1.00 26.99 222 GLU A C 1
ATOM 1489 O O . GLU A 1 243 ? -21.565 3.181 7.458 1.00 23.82 222 GLU A O 1
ATOM 1495 N N . ILE A 1 244 ? -21.372 3.152 9.692 1.00 24.64 223 ILE A N 1
ATOM 1496 C CA . ILE A 1 244 ? -22.729 3.608 9.888 1.00 24.31 223 ILE A CA 1
ATOM 1497 C C . ILE A 1 244 ? -22.896 5.060 9.449 1.00 23.70 223 ILE A C 1
ATOM 1498 O O . ILE A 1 244 ? -23.932 5.406 8.825 1.00 22.12 223 ILE A O 1
ATOM 1503 N N . ASP A 1 245 ? -21.929 5.912 9.753 1.00 22.68 224 ASP A N 1
ATOM 1504 C CA . ASP A 1 245 ? -22.042 7.335 9.358 1.00 23.11 224 ASP A CA 1
ATOM 1505 C C . ASP A 1 245 ? -22.048 7.439 7.804 1.00 21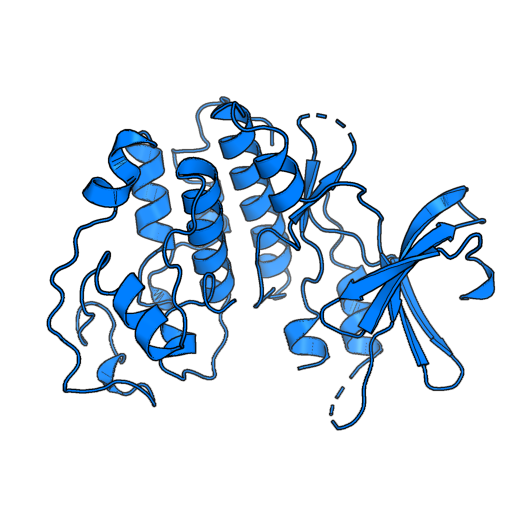.95 224 ASP A C 1
ATOM 1506 O O . ASP A 1 245 ? -22.722 8.277 7.191 1.00 21.01 224 ASP A O 1
ATOM 1511 N N . GLN A 1 246 ? -21.283 6.545 7.194 1.00 22.08 225 GLN A N 1
ATOM 1512 C CA . GLN A 1 246 ? -21.232 6.439 5.731 1.00 22.06 225 GLN A CA 1
ATOM 1513 C C . GLN A 1 246 ? -22.600 6.071 5.168 1.00 21.57 225 GLN A C 1
ATOM 1514 O O . GLN A 1 246 ? -23.075 6.681 4.227 1.00 20.56 225 GLN A O 1
ATOM 1520 N N . LEU A 1 247 ? -23.223 5.062 5.748 1.00 20.56 226 LEU A N 1
ATOM 1521 C CA . LEU A 1 247 ? -24.563 4.692 5.340 1.00 21.51 226 LEU A CA 1
ATOM 1522 C C . LEU A 1 247 ? -25.529 5.814 5.537 1.00 21.47 226 LEU A C 1
ATOM 1523 O O . LEU A 1 247 ? -26.337 6.054 4.631 1.00 21.20 226 LEU A O 1
ATOM 1528 N N . PHE A 1 248 ? -25.406 6.551 6.644 1.00 20.87 227 PHE A N 1
ATOM 1529 C CA . PHE A 1 248 ? -26.303 7.666 6.885 1.00 21.61 227 PHE A CA 1
ATOM 1530 C C . PHE A 1 248 ? -26.166 8.752 5.829 1.00 21.27 227 PHE A C 1
ATOM 1531 O O . PHE A 1 248 ? -27.154 9.255 5.361 1.00 22.11 227 PHE A O 1
ATOM 1539 N N . LYS A 1 249 ? -24.944 9.011 5.420 1.00 22.15 228 LYS A N 1
ATOM 1540 C CA . LYS A 1 249 ? -24.658 10.021 4.420 1.00 23.16 228 LYS A CA 1
ATOM 1541 C C . LYS A 1 249 ? -25.300 9.630 3.096 1.00 21.74 228 LYS A C 1
ATOM 1542 O O . LYS A 1 249 ? -25.888 10.473 2.405 1.00 20.65 228 LYS A O 1
ATOM 1548 N N . ILE A 1 250 ? -25.201 8.337 2.764 1.00 20.98 229 ILE A N 1
ATOM 1549 C CA . ILE A 1 250 ? -25.794 7.800 1.529 1.00 20.42 229 ILE A CA 1
ATOM 1550 C C . ILE A 1 250 ? -27.322 7.859 1.600 1.00 20.41 229 ILE A C 1
ATOM 1551 O O . ILE A 1 250 ? -27.977 8.369 0.696 1.00 21.53 229 ILE A O 1
ATOM 1556 N N . PHE A 1 251 ? -27.892 7.343 2.683 1.00 19.11 230 PHE A N 1
ATOM 1557 C CA . PHE A 1 251 ? -29.334 7.333 2.855 1.00 20.10 230 PHE A CA 1
ATOM 1558 C C . PHE A 1 251 ? -29.889 8.755 2.908 1.00 21.20 230 PHE A C 1
ATOM 1559 O O . PHE A 1 251 ? -30.959 9.011 2.398 1.00 20.90 230 PHE A O 1
ATOM 1567 N N . GLU A 1 252 ? -29.143 9.6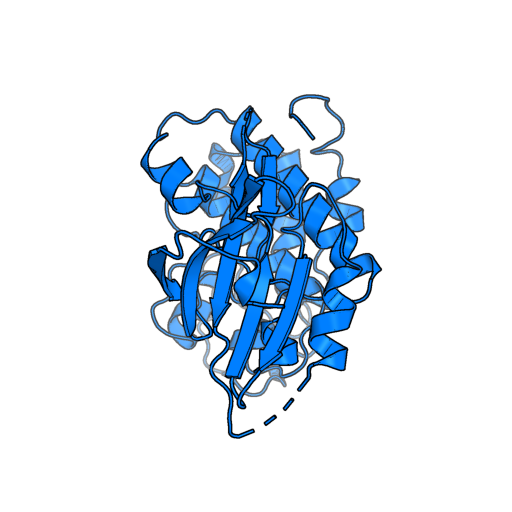60 3.480 1.00 22.68 231 GLU A N 1
ATOM 1568 C CA A GLU A 1 252 ? -29.592 11.051 3.526 0.50 23.43 231 GLU A CA 1
ATOM 1569 C CA B GLU A 1 252 ? -29.505 11.086 3.525 0.50 23.82 231 GLU A CA 1
ATOM 1570 C C . GLU A 1 252 ? -29.846 11.615 2.120 1.00 24.12 231 GLU A C 1
ATOM 1571 O O . GLU A 1 252 ? -30.828 12.366 1.926 1.00 25.06 231 GLU A O 1
ATOM 1582 N N . VAL A 1 253 ? -29.032 11.212 1.139 1.00 23.56 232 VAL A N 1
ATOM 1583 C CA . VAL A 1 253 ? -29.190 11.631 -0.239 1.00 22.75 232 VAL A CA 1
ATOM 1584 C C . VAL A 1 253 ? -30.174 10.789 -1.018 1.00 22.52 232 VAL A C 1
ATOM 1585 O O . VAL A 1 253 ? -31.042 11.307 -1.713 1.00 23.26 232 VAL A O 1
ATOM 1589 N N . LEU A 1 254 ? -30.075 9.478 -0.875 1.00 22.16 233 LEU A N 1
ATOM 1590 C CA . LEU A 1 254 ? -30.776 8.545 -1.729 1.00 22.22 233 LEU A CA 1
ATOM 1591 C C . LEU A 1 254 ? -32.022 7.926 -1.124 1.00 23.14 233 LEU A C 1
ATOM 1592 O O . LEU A 1 254 ? -32.764 7.244 -1.812 1.00 23.89 233 LEU A O 1
ATOM 1597 N N . GLY A 1 255 ? -32.231 8.139 0.165 1.00 22.54 234 GLY A N 1
ATOM 1598 C CA . GLY A 1 255 ? -33.364 7.591 0.884 1.00 23.60 234 GLY A CA 1
ATOM 1599 C C . GLY A 1 255 ? -32.979 6.292 1.535 1.00 24.09 234 GLY A C 1
ATOM 1600 O O . GLY A 1 255 ? -32.020 5.636 1.130 1.00 24.51 234 GLY A O 1
ATOM 1601 N N . LEU A 1 256 ? -33.741 5.893 2.545 1.00 24.00 235 LEU A N 1
ATOM 1602 C CA . LEU A 1 256 ? -33.564 4.597 3.126 1.00 22.72 235 LEU A CA 1
ATOM 1603 C C . LEU A 1 256 ? -34.173 3.546 2.224 1.00 23.27 235 LEU A C 1
ATOM 1604 O O . LEU A 1 256 ? -35.356 3.639 1.879 1.00 22.25 235 LEU A O 1
ATOM 1609 N N . PRO A 1 257 ? -33.400 2.505 1.893 1.00 23.21 236 PRO A N 1
ATOM 1610 C CA . PRO A 1 257 ? -33.940 1.446 1.085 1.00 23.71 236 PRO A CA 1
ATOM 1611 C C . PRO A 1 257 ? -34.973 0.651 1.836 1.00 24.42 236 PRO A C 1
ATOM 1612 O O . PRO A 1 257 ? -34.994 0.638 3.083 1.00 23.59 236 PRO A O 1
ATOM 1616 N N . ASP A 1 258 ? -35.767 -0.087 1.074 1.00 25.13 237 ASP A N 1
ATOM 1617 C CA . ASP A 1 258 ? -36.597 -1.111 1.655 1.00 25.67 237 ASP A CA 1
ATOM 1618 C C . ASP A 1 258 ? -36.556 -2.333 0.735 1.00 26.24 237 ASP A C 1
ATOM 1619 O O . ASP A 1 258 ? -35.794 -2.350 -0.245 1.00 23.80 237 ASP A O 1
ATOM 1624 N N . ASP A 1 259 ? -37.304 -3.380 1.079 1.00 27.42 238 ASP A N 1
ATOM 1625 C CA . ASP A 1 259 ? -37.217 -4.638 0.340 1.00 28.79 238 ASP A CA 1
ATOM 1626 C C . ASP A 1 259 ? -37.888 -4.578 -1.035 1.00 28.30 238 ASP A C 1
ATOM 1627 O O . ASP A 1 259 ? -37.756 -5.510 -1.806 1.00 30.03 238 ASP A O 1
ATOM 1632 N N . THR A 1 260 ? -38.598 -3.500 -1.345 1.00 28.66 239 THR A N 1
ATOM 1633 C CA . THR A 1 260 ? -39.020 -3.210 -2.734 1.00 28.28 239 THR A CA 1
ATOM 1634 C C . THR A 1 260 ? -37.957 -2.496 -3.545 1.00 27.65 239 THR A C 1
ATOM 1635 O O . THR A 1 260 ? -37.655 -2.899 -4.651 1.00 27.16 239 THR A O 1
ATOM 1639 N N . THR A 1 261 ? -37.404 -1.418 -3.000 1.00 26.15 240 THR A N 1
ATOM 1640 C CA . THR A 1 261 ? -36.345 -0.681 -3.705 1.00 25.44 240 THR A CA 1
ATOM 1641 C C . THR A 1 261 ? -35.054 -1.487 -3.832 1.00 24.69 240 THR A C 1
ATOM 1642 O O . THR A 1 261 ? -34.339 -1.306 -4.781 1.00 25.61 240 THR A O 1
ATOM 1646 N N . TRP A 1 262 ? -34.805 -2.391 -2.882 1.00 23.82 241 TRP A N 1
ATOM 1647 C CA . TRP A 1 262 ? -33.625 -3.237 -2.800 1.00 24.29 241 TRP A CA 1
ATOM 1648 C C . TRP A 1 262 ? -33.972 -4.555 -2.151 1.00 25.61 241 TRP A C 1
ATOM 1649 O O . TRP A 1 262 ? -33.725 -4.793 -0.945 1.00 23.90 241 TRP A O 1
ATOM 1660 N N . PRO A 1 263 ? -34.522 -5.460 -2.959 1.00 26.38 242 PRO A N 1
ATOM 1661 C CA . PRO A 1 263 ? -34.930 -6.767 -2.433 1.00 26.81 242 PRO A CA 1
ATOM 1662 C C . PRO A 1 263 ? -33.794 -7.444 -1.710 1.00 27.26 242 PRO A C 1
ATOM 1663 O O . PRO A 1 263 ? -32.716 -7.593 -2.290 1.00 29.36 242 PRO A O 1
ATOM 1667 N N . GLY A 1 264 ? -34.025 -7.835 -0.461 1.00 27.38 243 GLY A N 1
ATOM 1668 C CA . GLY A 1 264 ? -33.012 -8.517 0.357 1.00 27.75 243 GLY A CA 1
ATOM 1669 C C . GLY A 1 264 ? -32.227 -7.588 1.272 1.00 27.03 243 GLY A C 1
ATOM 1670 O O . GLY A 1 264 ? -31.434 -8.033 2.116 1.00 27.46 243 GLY A O 1
ATOM 1671 N N . VAL A 1 265 ? -32.436 -6.289 1.144 1.00 27.08 244 VAL A N 1
ATOM 1672 C CA . VAL A 1 265 ? -31.610 -5.364 1.915 1.00 26.79 244 VAL A CA 1
ATOM 1673 C C . VAL A 1 265 ? -31.761 -5.587 3.416 1.00 27.20 244 VAL A C 1
ATOM 1674 O O . VAL A 1 265 ? -30.787 -5.481 4.140 1.00 25.14 244 VAL A O 1
ATOM 1678 N N . THR A 1 266 ? -32.978 -5.887 3.880 1.00 28.05 245 THR A N 1
ATOM 1679 C CA . THR A 1 266 ? -33.219 -6.018 5.323 1.00 28.61 245 THR A CA 1
ATOM 1680 C C . THR A 1 266 ? -32.663 -7.337 5.890 1.00 29.99 245 THR A C 1
ATOM 1681 O O . THR A 1 266 ? -32.643 -7.519 7.110 1.00 31.57 245 THR A O 1
ATOM 1685 N N . ALA A 1 267 ? -32.226 -8.237 5.025 1.00 30.36 246 ALA A N 1
ATOM 1686 C CA . ALA A 1 267 ? -31.579 -9.492 5.426 1.00 31.29 246 ALA A CA 1
ATOM 1687 C C . ALA A 1 267 ? -30.069 -9.354 5.383 1.00 31.83 246 ALA A C 1
ATOM 1688 O O . ALA A 1 267 ? -29.342 -10.325 5.594 1.00 31.44 246 ALA A O 1
ATOM 1690 N N . LEU A 1 268 ? -29.548 -8.162 5.057 1.00 30.72 247 LEU A N 1
ATOM 1691 C CA . LEU A 1 268 ? -28.105 -8.020 5.052 1.00 30.42 247 LEU A CA 1
ATOM 1692 C C . LEU A 1 268 ? -27.588 -7.966 6.500 1.00 30.88 247 LEU A C 1
ATOM 1693 O O . LEU A 1 268 ? -28.293 -7.525 7.409 1.00 31.10 247 LEU A O 1
ATOM 1698 N N . PRO A 1 269 ? -26.360 -8.432 6.726 1.00 31.96 248 PRO A N 1
ATOM 1699 C CA . PRO A 1 269 ? -25.941 -8.631 8.111 1.00 31.93 248 PRO A CA 1
ATOM 1700 C C . PRO A 1 269 ? -26.021 -7.421 9.007 1.00 31.47 248 PRO A C 1
ATOM 1701 O O . PRO A 1 269 ? -26.326 -7.523 10.202 1.00 30.70 248 PRO A O 1
ATOM 1705 N N . ASP A 1 270 ? -25.751 -6.248 8.460 1.00 30.62 249 ASP A N 1
ATOM 1706 C CA . ASP A 1 270 ? -25.716 -5.058 9.289 1.00 30.22 249 ASP A CA 1
ATOM 1707 C C . ASP A 1 270 ? -26.888 -4.124 9.038 1.00 29.20 249 ASP A C 1
ATOM 1708 O O . ASP A 1 270 ? -26.845 -2.976 9.429 1.00 27.11 249 ASP A O 1
ATOM 1713 N N . TRP A 1 271 ? -27.950 -4.638 8.431 1.00 29.30 250 TRP A N 1
ATOM 1714 C CA . TRP A 1 271 ? -29.168 -3.854 8.339 1.00 29.93 250 TRP A CA 1
ATOM 1715 C C . TRP A 1 271 ? -29.698 -3.602 9.751 1.00 30.98 250 TRP A C 1
ATOM 1716 O O . TRP A 1 271 ? -29.673 -4.516 10.564 1.00 32.19 250 TRP A O 1
ATOM 1727 N N . LYS A 1 272 ? -30.151 -2.389 10.024 1.00 31.82 251 LYS A N 1
ATOM 1728 C CA . LYS A 1 272 ? -30.745 -2.045 11.330 1.00 33.00 251 LYS A CA 1
ATOM 1729 C C . LYS A 1 272 ? -32.190 -1.672 11.108 1.00 33.45 251 LYS A C 1
ATOM 1730 O O . LYS A 1 272 ? -32.485 -0.735 10.340 1.00 31.67 251 LYS A O 1
ATOM 1736 N N . GLN A 1 273 ? -33.118 -2.372 11.781 1.00 32.60 252 GLN A N 1
ATOM 1737 C CA . GLN A 1 273 ? -34.558 -2.027 11.697 1.00 32.73 252 GLN A CA 1
ATOM 1738 C C . GLN A 1 273 ? -34.811 -0.601 12.170 1.00 32.01 252 GLN A C 1
ATOM 1739 O O . GLN A 1 273 ? -35.769 0.072 11.771 1.00 32.02 252 GLN A O 1
ATOM 1741 N N . SER A 1 274 ? -33.905 -0.097 12.980 1.00 31.61 253 SER A N 1
ATOM 1742 C CA . SER A 1 274 ? -34.080 1.230 13.542 1.00 31.34 253 SER A CA 1
ATOM 1743 C C . SER A 1 274 ? -33.466 2.328 12.701 1.00 29.55 253 SER A C 1
ATOM 1744 O O . SER A 1 274 ? -33.447 3.454 13.131 1.00 29.86 253 SER A O 1
ATOM 1747 N N . PHE A 1 275 ? -32.976 2.049 11.485 1.00 27.83 254 PHE A N 1
ATOM 1748 C CA . PHE A 1 275 ? -32.372 3.138 10.706 1.00 26.44 254 PHE A CA 1
ATOM 1749 C C . PHE A 1 275 ? -33.393 4.275 10.575 1.00 26.20 254 PHE A C 1
ATOM 1750 O O . PHE A 1 275 ? -34.583 4.005 10.430 1.00 25.17 254 PHE A O 1
ATOM 1758 N N . PRO A 1 276 ? -32.941 5.534 10.610 1.00 26.34 255 PRO A N 1
ATOM 1759 C CA . PRO A 1 276 ? -33.863 6.606 10.354 1.00 27.42 255 PRO A CA 1
ATOM 1760 C C . PRO A 1 276 ? -34.464 6.483 8.969 1.00 27.73 255 PRO A C 1
ATOM 1761 O O . PRO A 1 276 ? -33.769 6.052 8.032 1.00 25.35 255 PRO A O 1
ATOM 1765 N N . LYS A 1 277 ? -35.723 6.918 8.851 1.00 27.40 256 LYS A N 1
ATOM 1766 C CA . LYS A 1 277 ? -36.521 6.784 7.640 1.00 28.52 256 LYS A CA 1
ATOM 1767 C C . LYS A 1 277 ? -36.207 7.927 6.692 1.00 28.02 256 LYS A C 1
ATOM 1768 O O . LYS A 1 277 ? -37.071 8.767 6.406 1.00 25.83 256 LYS A O 1
ATOM 1774 N N . PHE A 1 278 ? -34.957 7.960 6.224 1.00 26.76 257 PHE A N 1
ATOM 1775 C CA . PHE A 1 278 ? -34.506 9.034 5.332 1.00 27.09 257 PHE A CA 1
ATOM 1776 C C . PHE A 1 278 ? -35.334 8.961 4.068 1.00 27.25 257 PHE A C 1
ATOM 1777 O O . PHE A 1 278 ? -35.559 7.866 3.517 1.00 25.72 257 PHE A O 1
ATOM 1785 N N . ARG A 1 279 ? -35.824 10.104 3.630 1.00 28.31 258 ARG A N 1
ATOM 1786 C CA . ARG A 1 279 ? -36.609 10.143 2.416 1.00 30.30 258 ARG A CA 1
ATOM 1787 C C . ARG A 1 279 ? -35.710 10.328 1.222 1.00 29.40 258 ARG A C 1
ATOM 1788 O O . ARG A 1 279 ? -36.008 9.823 0.163 1.00 29.93 258 ARG A O 1
ATOM 1796 N N . GLY A 1 280 ? -34.627 11.067 1.425 1.00 29.13 259 GLY A N 1
ATOM 1797 C CA . GLY A 1 280 ? -33.637 11.364 0.398 1.00 29.60 259 GLY A CA 1
ATOM 1798 C C . GLY A 1 280 ? -33.674 12.831 -0.020 1.00 29.28 259 GLY A C 1
ATOM 1799 O O . GLY A 1 280 ? -34.711 13.282 -0.500 1.00 30.96 259 GLY A O 1
ATOM 1800 N N . LYS A 1 281 ? -32.569 13.552 0.142 1.00 29.07 260 LYS A N 1
ATOM 1801 C CA . LYS A 1 281 ? -32.395 14.908 -0.422 1.00 29.30 260 LYS A CA 1
ATOM 1802 C C . LYS A 1 281 ? -32.500 14.905 -1.927 1.00 29.46 260 LYS A C 1
ATOM 1803 O O . LYS A 1 281 ? -32.975 15.866 -2.516 1.00 29.21 260 LYS A O 1
ATOM 1809 N N . THR A 1 282 ? -32.111 13.775 -2.544 1.00 28.62 261 THR A N 1
ATOM 1810 C CA . THR A 1 282 ? -32.043 13.563 -3.958 1.00 28.40 261 THR A CA 1
ATOM 1811 C C . THR A 1 282 ? -30.753 14.132 -4.533 1.00 28.08 261 THR A C 1
ATOM 1812 O O . THR A 1 282 ? -30.273 15.212 -4.175 1.00 28.13 261 THR A O 1
ATOM 1816 N N . LEU A 1 283 ? -30.214 13.384 -5.483 1.00 28.25 262 LEU A N 1
ATOM 1817 C CA . LEU A 1 283 ? -29.022 13.799 -6.215 1.00 28.94 262 LEU A CA 1
ATOM 1818 C C . LEU A 1 283 ? -29.283 15.100 -6.938 1.00 29.88 262 LEU A C 1
ATOM 1819 O O . LEU A 1 283 ? -28.402 15.923 -7.019 1.00 28.85 262 LEU A O 1
ATOM 1824 N N . LYS A 1 284 ? -30.492 15.268 -7.471 1.00 32.88 263 LYS A N 1
ATOM 1825 C CA . LYS A 1 284 ? -30.840 16.523 -8.160 1.00 35.61 263 LYS A CA 1
ATOM 1826 C C . LYS A 1 284 ? -30.576 17.708 -7.247 1.00 35.84 263 LYS A C 1
ATOM 1827 O O . LYS A 1 284 ? -29.900 18.656 -7.637 1.00 35.60 263 LYS A O 1
ATOM 1833 N N . ARG A 1 285 ? -31.102 17.650 -6.019 1.00 36.57 264 ARG A N 1
ATOM 1834 C CA . ARG A 1 285 ? -30.843 18.712 -5.043 1.00 36.93 264 ARG A CA 1
ATOM 1835 C C . ARG A 1 285 ? -29.367 18.879 -4.723 1.00 36.34 264 ARG A C 1
ATOM 1836 O O . ARG A 1 285 ? -28.903 19.999 -4.538 1.00 36.79 264 ARG A O 1
ATOM 1844 N N . VAL A 1 286 ? -28.631 17.777 -4.591 1.00 34.03 265 VAL A N 1
ATOM 1845 C CA . VAL A 1 286 ? -27.247 17.867 -4.181 1.00 33.22 265 VAL A CA 1
ATOM 1846 C C . VAL A 1 286 ? -26.292 18.448 -5.260 1.00 33.97 265 VAL A C 1
ATOM 1847 O O . VAL A 1 286 ? -25.436 19.269 -4.973 1.00 33.04 265 VAL A O 1
ATOM 1851 N N . LEU A 1 287 ? -26.403 17.997 -6.492 1.00 35.17 266 LEU A N 1
ATOM 1852 C CA . LEU A 1 287 ? -25.427 18.411 -7.495 1.00 36.33 266 LEU A CA 1
ATOM 1853 C C . LEU A 1 287 ? -26.077 18.652 -8.866 1.00 37.98 266 LEU A C 1
ATOM 1854 O O . LEU A 1 287 ? -25.383 18.802 -9.875 1.00 38.51 266 LEU A O 1
ATOM 1859 N N . GLY A 1 288 ? -27.405 18.751 -8.884 1.00 38.12 267 GLY A N 1
ATOM 1860 C CA . GLY A 1 288 ? -28.169 18.912 -10.120 1.00 39.12 267 GLY A CA 1
ATOM 1861 C C . GLY A 1 288 ? -27.794 20.190 -10.859 1.00 39.13 267 GLY A C 1
ATOM 1862 O O . GLY A 1 288 ? -27.897 20.230 -12.073 1.00 40.93 267 GLY A O 1
ATOM 1863 N N . ALA A 1 289 ? -27.339 21.200 -10.118 1.00 38.19 268 ALA A N 1
ATOM 1864 C CA . ALA A 1 289 ? -26.761 22.422 -10.685 1.00 38.22 268 ALA A CA 1
ATOM 1865 C C . ALA A 1 289 ? -25.448 22.186 -11.489 1.00 38.60 268 ALA A C 1
ATOM 1866 O O . ALA A 1 289 ? -25.055 23.010 -12.301 1.00 39.34 268 ALA A O 1
ATOM 1868 N N . LEU A 1 290 ? -24.777 21.058 -11.274 1.00 38.07 269 LEU A N 1
ATOM 1869 C CA . LEU A 1 290 ? -23.449 20.803 -11.848 1.00 37.79 269 LEU A CA 1
ATOM 1870 C C . LEU A 1 290 ? -23.455 19.917 -13.084 1.00 37.62 269 LEU A C 1
ATOM 1871 O O . LEU A 1 290 ? -22.404 19.692 -13.713 1.00 37.99 269 LEU A O 1
ATOM 1876 N N . LEU A 1 291 ? -24.615 19.377 -13.397 1.00 37.25 270 LEU A N 1
ATOM 1877 C CA . LEU A 1 291 ? -24.695 18.334 -14.381 1.00 38.64 270 LEU A CA 1
ATOM 1878 C C . LEU A 1 291 ? -25.898 18.575 -15.263 1.00 38.42 270 LEU A C 1
ATOM 1879 O O . LEU A 1 291 ? -26.948 18.926 -14.758 1.00 38.75 270 LEU A O 1
ATOM 1884 N N . ASP A 1 292 ? -25.771 18.334 -16.570 1.00 38.71 271 ASP A N 1
ATOM 1885 C CA . ASP A 1 292 ? -26.961 18.384 -17.431 1.00 39.00 271 ASP A CA 1
ATOM 1886 C C . ASP A 1 292 ? -27.901 17.214 -17.096 1.00 38.66 271 ASP A C 1
ATOM 1887 O O . ASP A 1 292 ? -27.580 16.355 -16.240 1.00 37.55 271 ASP A O 1
ATOM 1892 N N . ASP A 1 293 ? -29.062 17.171 -17.755 1.00 37.56 272 ASP A N 1
ATOM 1893 C CA . ASP A 1 293 ? -30.057 16.147 -17.436 1.00 37.56 272 ASP A CA 1
ATOM 1894 C C . ASP A 1 293 ? -29.541 14.736 -17.697 1.00 35.48 272 ASP A C 1
ATOM 1895 O O . ASP A 1 293 ? -29.840 13.833 -16.914 1.00 35.70 272 ASP A O 1
ATOM 1900 N N . GLU A 1 294 ? -28.848 14.532 -18.826 1.00 33.24 273 GLU A N 1
ATOM 1901 C CA . GLU A 1 294 ? -28.413 13.203 -19.210 1.00 32.42 273 GLU A CA 1
ATOM 1902 C C . GLU A 1 294 ? -27.372 12.739 -18.173 1.00 30.30 273 GLU A C 1
ATOM 1903 O O . GLU A 1 294 ? -27.307 11.581 -17.819 1.00 28.74 273 GLU A O 1
ATOM 1909 N N . GLY A 1 295 ? -26.538 13.675 -17.736 1.00 28.93 274 GLY A N 1
ATOM 1910 C CA . GLY A 1 295 ? -25.475 13.404 -16.788 1.00 29.28 274 GLY A CA 1
ATOM 1911 C C . GLY A 1 295 ? -26.080 12.967 -15.482 1.00 28.39 274 GLY A C 1
ATOM 1912 O O . GLY A 1 295 ? -25.637 11.983 -14.878 1.00 27.15 274 GLY A O 1
ATOM 1913 N N . LEU A 1 296 ? -27.108 13.677 -15.048 1.00 27.36 275 LEU A N 1
ATOM 1914 C CA . LEU A 1 296 ? -27.832 13.326 -13.816 1.00 28.38 275 LEU A CA 1
ATOM 1915 C C . LEU A 1 296 ? -28.487 11.966 -13.916 1.00 28.10 275 LEU A C 1
ATOM 1916 O O . LEU A 1 296 ? -28.465 11.181 -12.950 1.00 26.62 275 LEU A O 1
ATOM 1921 N N . ASP A 1 297 ? -29.057 11.661 -15.090 1.00 26.89 276 ASP A N 1
ATOM 1922 C CA . ASP A 1 297 ? -29.629 10.341 -15.303 1.00 26.84 276 ASP A CA 1
ATOM 1923 C C . ASP A 1 297 ? -28.592 9.198 -15.120 1.00 24.79 276 ASP A C 1
ATOM 1924 O O . ASP A 1 297 ? -28.848 8.203 -14.442 1.00 22.75 276 ASP A O 1
ATOM 1929 N N . LEU A 1 298 ? -27.443 9.362 -15.761 1.00 23.27 277 LEU A N 1
ATOM 1930 C CA . LEU A 1 298 ? -26.369 8.395 -15.653 1.00 22.70 277 LEU A CA 1
ATOM 1931 C C . LEU A 1 298 ? -25.917 8.241 -14.226 1.00 22.83 277 LEU A C 1
ATOM 1932 O O . LEU A 1 298 ? -25.772 7.129 -13.735 1.00 23.60 277 LEU A O 1
ATOM 1937 N N . LEU A 1 299 ? -25.679 9.361 -13.556 1.00 22.69 278 LEU A N 1
ATOM 1938 C CA . LEU A 1 299 ? -25.189 9.302 -12.142 1.00 23.03 278 LEU A CA 1
ATOM 1939 C C . LEU A 1 299 ? -26.206 8.569 -11.248 1.00 22.44 278 LEU A C 1
ATOM 1940 O O . LEU A 1 299 ? -25.869 7.732 -10.406 1.00 22.36 278 LEU A O 1
ATOM 1945 N N . THR A 1 300 ? -27.481 8.862 -11.446 1.00 23.16 279 THR A N 1
ATOM 1946 C CA . THR A 1 300 ? -28.545 8.239 -10.703 1.00 22.89 279 THR A CA 1
ATOM 1947 C C . THR A 1 300 ? -28.551 6.697 -10.915 1.00 23.22 279 THR A C 1
ATOM 1948 O O . THR A 1 300 ? -28.707 5.912 -9.982 1.00 22.54 279 THR A O 1
ATOM 1952 N N . ALA A 1 301 ? -28.268 6.291 -12.141 1.00 22.50 280 ALA A N 1
ATOM 1953 C CA . ALA A 1 301 ? -28.217 4.873 -12.532 1.00 23.51 280 ALA A CA 1
ATOM 1954 C C . ALA A 1 301 ? -27.023 4.176 -11.894 1.00 22.20 280 ALA A C 1
ATOM 1955 O O . ALA A 1 301 ? -27.082 2.998 -11.572 1.00 23.11 280 ALA A O 1
ATOM 1957 N N . MET A 1 302 ? -25.941 4.912 -11.706 1.00 20.73 281 MET A N 1
ATOM 1958 C CA . MET A 1 302 ? -24.737 4.382 -11.079 1.00 21.57 281 MET A CA 1
ATOM 1959 C C . MET A 1 302 ? -24.861 4.352 -9.567 1.00 21.98 281 MET A C 1
ATOM 1960 O O . MET A 1 302 ? -24.162 3.595 -8.910 1.00 23.73 281 MET A O 1
ATOM 1965 N N . LEU A 1 303 ? -25.760 5.152 -9.017 1.00 21.18 282 LEU A N 1
ATOM 1966 C CA . LEU A 1 303 ? -25.940 5.200 -7.586 1.00 21.21 282 LEU A CA 1
ATOM 1967 C C . LEU A 1 303 ? -27.227 4.532 -7.144 1.00 22.33 282 LEU A C 1
ATOM 1968 O O . LEU A 1 303 ? -27.775 4.864 -6.083 1.00 23.46 282 LEU A O 1
ATOM 1973 N N . GLU A 1 304 ? -27.697 3.556 -7.915 1.00 22.13 283 GLU A N 1
ATOM 1974 C CA . GLU A 1 304 ? -28.749 2.674 -7.418 1.00 23.72 283 GLU A CA 1
ATOM 1975 C C . GLU A 1 304 ? -28.197 1.967 -6.190 1.00 22.66 283 GLU A C 1
ATOM 1976 O O . GLU A 1 304 ? -27.101 1.443 -6.235 1.00 22.59 283 GLU A O 1
ATOM 1982 N N . MET A 1 305 ? -28.952 1.908 -5.103 1.00 22.12 284 MET A N 1
ATOM 1983 C CA . MET A 1 305 ? -28.380 1.333 -3.905 1.00 21.92 284 MET A CA 1
ATOM 1984 C C . MET A 1 305 ? -28.340 -0.174 -4.020 1.00 22.43 284 MET A C 1
ATOM 1985 O O . MET A 1 305 ? -27.360 -0.787 -3.609 1.00 21.40 284 MET A O 1
ATOM 1990 N N . ASP A 1 306 ? -29.358 -0.775 -4.642 1.00 21.78 285 ASP A N 1
ATOM 1991 C CA . ASP A 1 306 ? -29.315 -2.227 -4.905 1.00 22.47 285 ASP A CA 1
ATOM 1992 C C . ASP A 1 306 ? -28.291 -2.523 -5.991 1.00 20.56 285 ASP A C 1
ATOM 1993 O O . ASP A 1 306 ? -28.454 -2.105 -7.120 1.00 21.64 285 ASP A O 1
ATOM 1998 N N . PRO A 1 307 ? -27.237 -3.266 -5.666 1.00 21.24 286 PRO A N 1
ATOM 1999 C CA . PRO A 1 307 ? -26.206 -3.448 -6.677 1.00 22.21 286 PRO A CA 1
ATOM 2000 C C . PRO A 1 307 ? -26.713 -4.097 -7.941 1.00 23.57 286 PRO A C 1
ATOM 2001 O O . PRO A 1 307 ? -26.208 -3.817 -9.017 1.00 24.25 286 PRO A O 1
ATOM 2005 N N . VAL A 1 308 ? -27.750 -4.903 -7.828 1.00 24.90 287 VAL A N 1
ATOM 2006 C CA . VAL A 1 308 ? -28.263 -5.545 -9.021 1.00 27.26 287 VAL A CA 1
ATOM 2007 C C . VAL A 1 308 ? -28.977 -4.542 -9.968 1.00 26.81 287 VAL A C 1
ATOM 2008 O O . VAL A 1 308 ? -29.079 -4.777 -11.178 1.00 27.38 287 VAL A O 1
ATOM 2012 N N . LYS A 1 309 ? -29.436 -3.419 -9.469 1.00 25.26 288 LYS A N 1
ATOM 2013 C CA . LYS A 1 309 ? -30.011 -2.416 -10.366 1.00 25.95 288 LYS A CA 1
ATOM 2014 C C . LYS A 1 309 ? -29.018 -1.404 -10.890 1.00 24.58 288 LYS A C 1
ATOM 2015 O O . LYS A 1 309 ? -29.356 -0.567 -11.693 1.00 25.82 288 LYS A O 1
ATOM 2021 N N . ARG A 1 310 ? -27.778 -1.475 -10.445 1.00 24.43 289 ARG A N 1
ATOM 2022 C CA . ARG A 1 310 ? -26.816 -0.464 -10.769 1.00 23.75 289 ARG A CA 1
ATOM 2023 C C . ARG A 1 310 ? -26.363 -0.655 -12.190 1.00 23.13 289 ARG A C 1
ATOM 2024 O O . ARG A 1 310 ? -26.082 -1.772 -12.593 1.00 22.30 289 ARG A O 1
ATOM 2032 N N . ILE A 1 311 ? -26.295 0.419 -12.932 1.00 22.59 290 ILE A N 1
ATOM 2033 C CA . ILE A 1 311 ? -25.847 0.377 -14.331 1.00 23.07 290 ILE A CA 1
ATOM 2034 C C . ILE A 1 311 ? -24.480 -0.288 -14.465 1.00 23.26 290 ILE A C 1
ATOM 2035 O O . ILE A 1 311 ? -23.595 -0.124 -13.610 1.00 22.89 290 ILE A O 1
ATOM 2040 N N . SER A 1 312 ? -24.335 -1.101 -15.515 1.00 23.61 291 SER A N 1
ATOM 2041 C CA . SER A 1 312 ? -23.042 -1.727 -15.835 1.00 23.72 291 SER A CA 1
ATOM 2042 C C . SER A 1 312 ? -22.156 -0.671 -16.470 1.00 23.47 291 SER A C 1
ATOM 2043 O O . SER A 1 312 ? -22.659 0.320 -17.057 1.00 22.88 291 SER A O 1
ATOM 2046 N N . ALA A 1 313 ? -20.840 -0.832 -16.336 1.00 23.05 292 ALA A N 1
ATOM 2047 C CA . ALA A 1 313 ? -19.900 0.002 -17.056 1.00 22.92 292 ALA A CA 1
ATOM 2048 C C . ALA A 1 313 ? -20.230 0.008 -18.561 1.00 24.15 292 ALA A C 1
ATOM 2049 O O . ALA A 1 313 ? -20.156 1.053 -19.209 1.00 23.17 292 ALA A O 1
ATOM 2051 N N . LYS A 1 314 ? -20.562 -1.160 -19.101 1.00 25.13 293 LYS A N 1
ATOM 2052 C CA . LYS A 1 314 ? -20.846 -1.280 -20.548 1.00 27.46 293 LYS A CA 1
ATOM 2053 C C . LYS A 1 314 ? -22.011 -0.364 -20.925 1.00 26.64 293 LYS A C 1
ATOM 2054 O O . LYS A 1 314 ? -21.901 0.432 -21.822 1.00 27.23 293 LYS A O 1
ATOM 2060 N N . ASN A 1 315 ? -23.100 -0.453 -20.183 1.00 27.06 294 ASN A N 1
ATOM 2061 C CA . ASN A 1 315 ? -24.263 0.425 -20.407 1.00 27.23 294 ASN A CA 1
ATOM 2062 C C . ASN A 1 315 ? -24.051 1.907 -20.122 1.00 27.07 294 ASN A C 1
ATOM 2063 O O . ASN A 1 315 ? -24.592 2.803 -20.834 1.00 26.09 294 ASN A O 1
ATOM 2068 N N . ALA A 1 316 ? -23.223 2.198 -19.126 1.00 25.54 295 ALA A N 1
ATOM 2069 C CA . ALA A 1 316 ? -22.814 3.549 -18.886 1.00 24.86 295 ALA A CA 1
ATOM 2070 C C . ALA A 1 316 ? -22.093 4.154 -20.108 1.00 25.93 295 ALA A C 1
ATOM 2071 O O . ALA A 1 316 ? -22.396 5.264 -20.524 1.00 26.66 295 ALA A O 1
ATOM 2073 N N . LEU A 1 317 ? -21.153 3.422 -20.703 1.00 26.67 296 LEU A N 1
ATOM 2074 C CA . LEU A 1 317 ? -20.476 3.912 -21.899 1.00 26.53 296 LEU A CA 1
ATOM 2075 C C . LEU A 1 317 ? -21.477 4.138 -23.059 1.00 28.20 296 LEU A C 1
ATOM 2076 O O . LEU A 1 317 ? -21.269 5.007 -23.907 1.00 29.02 296 LEU A O 1
ATOM 2081 N N . GLU A 1 318 ? -22.530 3.337 -23.106 1.00 28.85 297 GLU A N 1
ATOM 2082 C CA . GLU A 1 318 ? -23.566 3.472 -24.135 1.00 30.63 297 GLU A CA 1
ATOM 2083 C C . GLU A 1 318 ? -24.621 4.514 -23.847 1.00 30.29 297 GLU A C 1
ATOM 2084 O O . GLU A 1 318 ? -25.480 4.757 -24.692 1.00 30.75 297 GLU A O 1
ATOM 2090 N N . HIS A 1 319 ? -24.538 5.156 -22.679 1.00 29.14 298 HIS A N 1
ATOM 2091 C CA . HIS A 1 319 ? -25.528 6.108 -22.242 1.00 29.24 298 HIS A CA 1
ATOM 2092 C C . HIS A 1 319 ? -25.527 7.345 -23.151 1.00 28.41 298 HIS A C 1
ATOM 2093 O O . HIS A 1 319 ? -24.462 7.791 -23.582 1.00 30.01 298 HIS A O 1
ATOM 2100 N N . PRO A 1 320 ? -26.712 7.943 -23.415 1.00 29.20 299 PRO A N 1
ATOM 2101 C CA . PRO A 1 320 ? -26.720 9.132 -24.260 1.00 29.24 299 PRO A CA 1
ATOM 2102 C C . PRO A 1 320 ? -25.762 10.229 -23.811 1.00 28.50 299 PRO A C 1
ATOM 2103 O O . PRO A 1 320 ? -25.353 11.074 -24.603 1.00 28.44 299 PRO A O 1
ATOM 2107 N N . TYR A 1 321 ? -25.394 10.230 -22.540 1.00 28.08 300 TYR A N 1
ATOM 2108 C CA . TYR A 1 321 ? -24.484 11.245 -22.024 1.00 27.81 300 TYR A CA 1
ATOM 2109 C C . TYR A 1 321 ? -23.159 11.300 -22.808 1.00 26.87 300 TYR A C 1
ATOM 2110 O O . TYR A 1 321 ? -22.551 12.365 -22.949 1.00 27.51 300 TYR A O 1
ATOM 2119 N N . PHE A 1 322 ? -22.732 10.158 -23.334 1.00 27.75 301 PHE A N 1
ATOM 2120 C CA . PHE A 1 322 ? -21.467 10.044 -24.039 1.00 27.95 301 PHE A CA 1
ATOM 2121 C C . PHE A 1 322 ? -21.622 9.987 -25.550 1.00 29.55 301 PHE A C 1
ATOM 2122 O O . PHE A 1 322 ? -20.676 9.574 -26.240 1.00 29.40 301 PHE A O 1
ATOM 2130 N N . SER A 1 323 ? -22.769 10.446 -26.044 1.00 31.48 302 SER A N 1
ATOM 2131 C CA . SER A 1 323 ? -23.087 10.396 -27.501 1.00 32.84 302 SER A CA 1
ATOM 2132 C C . SER A 1 323 ? -22.872 11.738 -28.182 1.00 34.61 302 SER A C 1
ATOM 2133 O O . SER A 1 323 ? -23.182 11.880 -29.364 1.00 36.50 302 SER A O 1
ATOM 2136 N N . HIS A 1 324 ? -22.323 12.725 -27.487 1.00 35.18 303 HIS A N 1
ATOM 2137 C CA . HIS A 1 324 ? -22.272 14.084 -28.036 1.00 36.18 303 HIS A 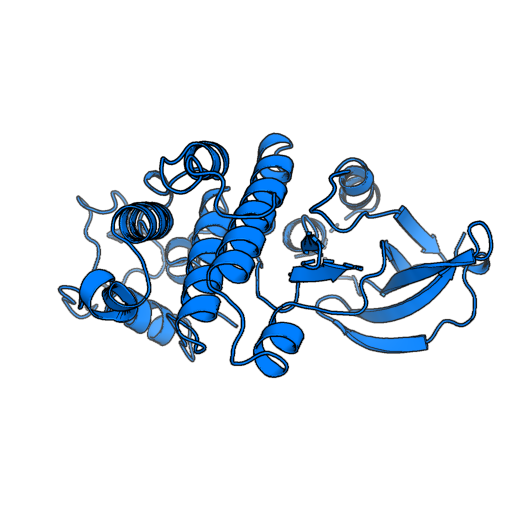CA 1
ATOM 2138 C C . HIS A 1 324 ? -20.897 14.612 -28.506 1.00 36.74 303 HIS A C 1
ATOM 2139 O O . HIS A 1 324 ? -20.787 15.785 -28.873 1.00 35.24 303 HIS A O 1
ATOM 2146 N N . ASN A 1 325 ? -19.863 13.776 -28.524 1.00 37.78 304 ASN A N 1
ATOM 2147 C CA . ASN A 1 325 ? -18.544 14.245 -28.953 1.00 39.59 304 ASN A CA 1
ATOM 2148 C C . ASN A 1 325 ? -18.066 15.455 -28.197 1.00 39.10 304 ASN A C 1
ATOM 2149 O O . ASN A 1 325 ? -17.411 16.317 -28.783 1.00 41.62 304 ASN A O 1
ATOM 2154 N N . ASP A 1 326 ? -18.384 15.554 -26.907 1.00 37.25 305 ASP A N 1
ATOM 2155 C CA . ASP A 1 326 ? -17.990 16.739 -26.119 1.00 35.79 305 ASP A CA 1
ATOM 2156 C C . ASP A 1 326 ? -17.004 16.347 -25.010 1.00 34.37 305 ASP A C 1
ATOM 2157 O O . ASP A 1 326 ? -17.053 16.888 -23.929 1.00 33.47 305 ASP A O 1
ATOM 2162 N N . PHE A 1 327 ? -16.133 15.394 -25.312 1.00 32.90 306 PHE A N 1
ATOM 2163 C CA . PHE A 1 327 ? -15.177 14.892 -24.364 1.00 32.09 306 PHE A CA 1
ATOM 2164 C C . PHE A 1 327 ? -14.123 14.146 -25.168 1.00 33.58 306 PHE A C 1
ATOM 2165 O O . PHE A 1 327 ? -14.357 13.797 -26.340 1.00 33.16 306 PHE A O 1
ATOM 2173 N N . ASP A 1 328 ? -12.971 13.908 -24.529 1.00 34.73 307 ASP A N 1
ATOM 2174 C CA . ASP A 1 328 ? -11.867 13.184 -25.114 1.00 35.91 307 ASP A CA 1
ATOM 2175 C C . ASP A 1 328 ? -11.827 11.743 -24.581 1.00 37.00 307 ASP A C 1
ATOM 2176 O O . ASP A 1 328 ? -11.636 11.520 -23.392 1.00 36.33 307 ASP A O 1
ATOM 2181 N N . PRO A 1 329 ? -12.067 10.757 -25.457 1.00 38.30 308 PRO A N 1
ATOM 2182 C CA . PRO A 1 329 ? -12.024 9.370 -24.961 1.00 39.43 308 PRO A CA 1
ATOM 2183 C C . PRO A 1 329 ? -10.603 8.916 -24.651 1.00 40.66 308 PRO A C 1
ATOM 2184 O O . PRO A 1 329 ? -9.601 9.620 -24.906 1.00 41.02 308 PRO A O 1
#

Sequence (274 aa):
SIDRYRRRITKLGEGTYGEVYKAIDTVTNE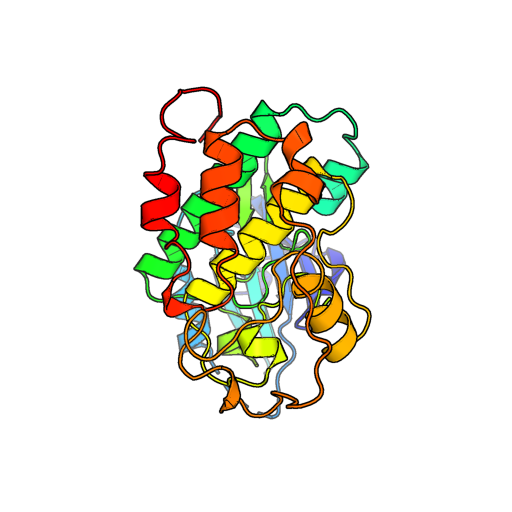TVAIKRIRLEHAIREVSLLKELQHRNIIELKSVIHHNHRLHLIFEYAENDLKKYMDKNPDVSMRVIKSFLYQLINGVNFCHSRRCLHRDLKPQNLLLSVTPVLKIGDFGLARAFGTLWYRPPEILLGSRHYSTSVDIWSIACIWAEMLMKTPLFPGDSEIDQLFKIFEEVLGLPDDTTWPGVTALPDWKQSFPKFRGKTLKRVLGALLDDEGLDLLTAMLEMDPVKRISAKNALEHPYFSHNDFDP

Foldseek 3Di:
DCVQWAPWAFPAADDAGTKTWTQRNVVRDIKIKHWGDADPAQVQVVVQQVLDDQQAWHFDDWDCPPNTIMTITHDFPFFQLRVCVVCVPDDPQLLVQLLLSLLVSLLSQVVVVWAQLDDDRVQFGFHPVTRTHGYRTRPCVRGPVPLQAALLVLLPDPDDHSLRVLSSSLQRSLCSQVVHTQQRAPHSVSSVVSLCLAVWDDDCVLANCSCVRNNRDPPPPGRHHCYPCNVRVVRDDPQRSVLSVLSRSRHSVSRDHSVVSSVGVVVVPPSHDD

CATH classification: 3.30.200.20 (+1 more: 1.10.510.10)